Protein AF-A0A845WUM0-F1 (afdb_monomer)

Structure (mmCIF, N/CA/C/O backbone):
data_AF-A0A845WUM0-F1
#
_entry.id   AF-A0A845WUM0-F1
#
loop_
_atom_site.group_PDB
_atom_site.id
_atom_site.type_symbol
_atom_site.label_atom_id
_atom_site.label_alt_id
_atom_site.label_comp_id
_atom_site.label_asym_id
_atom_site.label_entity_id
_atom_site.label_seq_id
_atom_site.pdbx_PDB_ins_code
_atom_site.Cartn_x
_atom_site.Cartn_y
_atom_site.Cartn_z
_atom_site.occupancy
_atom_site.B_iso_or_equiv
_atom_site.auth_seq_id
_atom_site.auth_comp_id
_atom_site.auth_asym_id
_atom_site.auth_atom_id
_atom_site.pdbx_PDB_model_num
ATOM 1 N N . ALA A 1 1 ? -10.508 -16.326 -12.237 1.00 70.38 1 ALA A N 1
ATOM 2 C CA . ALA A 1 1 ? -9.132 -16.504 -12.751 1.00 70.38 1 ALA A CA 1
ATOM 3 C C . ALA A 1 1 ? -8.171 -16.439 -11.568 1.00 70.38 1 ALA A C 1
ATOM 5 O O . ALA A 1 1 ? -8.560 -15.865 -10.557 1.00 70.38 1 ALA A O 1
ATOM 6 N N . SER A 1 2 ? -6.982 -17.039 -11.666 1.00 87.81 2 SER A N 1
ATOM 7 C CA . SER A 1 2 ? -5.951 -16.944 -10.624 1.00 87.81 2 SER A CA 1
ATOM 8 C C . SER A 1 2 ? -4.712 -16.276 -11.197 1.00 87.81 2 SER A C 1
ATOM 10 O O . SER A 1 2 ? -4.271 -16.631 -12.289 1.00 87.81 2 SER A O 1
ATOM 12 N N . LEU A 1 3 ? -4.194 -15.309 -10.457 1.00 91.50 3 LEU A N 1
ATOM 13 C CA . LEU A 1 3 ? -2.930 -14.611 -10.666 1.00 91.50 3 LEU A CA 1
ATOM 14 C C . LEU A 1 3 ? -2.117 -14.641 -9.357 1.00 91.50 3 LEU A C 1
ATOM 16 O O . LEU A 1 3 ? -1.315 -13.747 -9.097 1.00 91.50 3 LEU A O 1
ATOM 20 N N . ASN A 1 4 ? -2.351 -15.655 -8.516 1.00 89.50 4 ASN A N 1
ATOM 21 C CA . ASN A 1 4 ? -1.638 -15.855 -7.262 1.00 89.50 4 ASN A CA 1
ATOM 22 C C . ASN A 1 4 ? -0.127 -15.911 -7.514 1.00 89.50 4 ASN A C 1
ATOM 24 O O . ASN A 1 4 ? 0.320 -16.557 -8.462 1.00 89.50 4 ASN A O 1
ATOM 28 N N . GLU A 1 5 ? 0.641 -15.207 -6.682 1.00 87.88 5 GLU A N 1
ATOM 29 C CA . GLU A 1 5 ? 2.108 -15.108 -6.779 1.00 87.88 5 GLU A CA 1
ATOM 30 C C . GLU A 1 5 ? 2.644 -14.583 -8.130 1.00 87.88 5 GLU A C 1
ATOM 32 O O . GLU A 1 5 ? 3.854 -14.578 -8.365 1.00 87.88 5 GLU A O 1
ATOM 37 N N . ALA A 1 6 ? 1.776 -14.099 -9.026 1.00 91.62 6 ALA A N 1
ATOM 38 C CA . ALA A 1 6 ? 2.198 -13.581 -10.319 1.00 91.62 6 ALA A CA 1
ATOM 39 C C . ALA A 1 6 ? 3.071 -12.335 -10.139 1.00 91.62 6 ALA A C 1
ATOM 41 O O . ALA A 1 6 ? 2.777 -11.462 -9.319 1.00 91.62 6 ALA A O 1
ATOM 42 N N . ASN A 1 7 ? 4.123 -12.220 -10.951 1.00 87.44 7 ASN A N 1
ATOM 43 C CA . ASN A 1 7 ? 4.908 -10.997 -11.030 1.00 87.44 7 ASN A CA 1
ATOM 44 C C . ASN A 1 7 ? 4.349 -10.084 -12.124 1.00 87.44 7 ASN A C 1
ATOM 46 O O . ASN A 1 7 ? 4.518 -10.334 -13.315 1.00 87.44 7 ASN A O 1
ATOM 50 N N . LEU A 1 8 ? 3.677 -9.027 -11.689 1.00 89.94 8 LEU A N 1
ATOM 51 C CA . LEU A 1 8 ? 3.067 -7.987 -12.510 1.00 89.94 8 LEU A CA 1
ATOM 52 C C . LEU A 1 8 ? 3.626 -6.612 -12.111 1.00 89.94 8 LEU A C 1
ATOM 54 O O . LEU A 1 8 ? 2.950 -5.590 -12.265 1.00 89.94 8 LEU A O 1
ATOM 58 N N . ALA A 1 9 ? 4.854 -6.591 -11.576 1.00 86.12 9 ALA A N 1
ATOM 59 C CA . ALA A 1 9 ? 5.506 -5.383 -11.108 1.00 86.12 9 ALA A CA 1
ATOM 60 C C . ALA A 1 9 ? 5.516 -4.323 -12.218 1.00 86.12 9 ALA A C 1
ATOM 62 O O . ALA A 1 9 ? 5.942 -4.517 -13.356 1.00 86.12 9 ALA A O 1
ATOM 63 N N . GLY A 1 10 ? 4.965 -3.179 -11.844 1.00 82.50 10 GLY A N 1
ATOM 64 C CA . GLY A 1 10 ? 4.004 -2.397 -12.600 1.00 82.50 10 GLY A CA 1
ATOM 65 C C . GLY A 1 10 ? 3.832 -2.566 -14.102 1.00 82.50 10 GLY A C 1
ATOM 66 O O . GLY A 1 10 ? 4.115 -1.685 -14.918 1.00 82.50 10 GLY A O 1
ATOM 67 N N . ALA A 1 11 ? 3.121 -3.633 -14.409 1.00 89.75 11 ALA A N 1
ATOM 68 C CA . ALA A 1 11 ? 2.184 -3.625 -15.507 1.00 89.75 11 ALA A CA 1
ATOM 69 C C . ALA A 1 11 ? 1.272 -2.374 -15.489 1.00 89.75 11 ALA A C 1
ATOM 71 O O . ALA A 1 11 ? 1.009 -1.753 -14.452 1.00 89.75 11 ALA A O 1
ATOM 72 N N . ASP A 1 12 ? 0.774 -2.027 -16.671 1.00 93.06 12 ASP A N 1
ATOM 73 C CA . ASP A 1 12 ? -0.335 -1.094 -16.826 1.00 93.06 12 ASP A CA 1
ATOM 74 C C . ASP A 1 12 ? -1.623 -1.912 -16.950 1.00 93.06 12 ASP A C 1
ATOM 76 O O . ASP A 1 12 ? -1.842 -2.599 -17.947 1.00 93.06 12 ASP A O 1
ATOM 80 N N . LEU A 1 13 ? -2.421 -1.899 -15.889 1.00 96.12 13 LEU A N 1
ATOM 81 C CA . LEU A 1 13 ? -3.692 -2.604 -15.746 1.00 96.12 13 LEU A CA 1
ATOM 82 C C . LEU A 1 13 ? -4.839 -1.596 -15.563 1.00 96.12 13 LEU A C 1
ATOM 84 O O . LEU A 1 13 ? -5.825 -1.883 -14.878 1.00 96.12 13 LEU A O 1
ATOM 88 N N . TYR A 1 14 ? -4.707 -0.407 -16.160 1.00 97.69 14 TYR A N 1
ATOM 89 C CA . TYR A 1 14 ? -5.745 0.618 -16.150 1.00 97.69 14 TYR A CA 1
ATOM 90 C C . TYR A 1 14 ? -7.100 0.041 -16.588 1.00 97.69 14 TYR A C 1
ATOM 92 O O . TYR A 1 14 ? -7.217 -0.573 -17.651 1.00 97.69 14 TYR A O 1
ATOM 100 N N . GLY A 1 15 ? -8.132 0.229 -15.764 1.00 98.06 15 GLY A N 1
ATOM 101 C CA . GLY A 1 15 ? -9.492 -0.238 -16.052 1.00 98.06 15 GLY A CA 1
ATOM 102 C C . GLY A 1 15 ? -9.666 -1.763 -16.124 1.00 98.06 15 GLY A C 1
ATOM 103 O O . GLY A 1 15 ? -10.704 -2.234 -16.602 1.00 98.06 15 GLY A O 1
ATOM 104 N N . ALA A 1 16 ? -8.677 -2.550 -15.681 1.00 98.06 16 ALA A N 1
ATOM 105 C CA . ALA A 1 16 ? -8.720 -4.007 -15.770 1.00 98.06 16 ALA A CA 1
ATOM 106 C C . ALA A 1 16 ? -9.918 -4.607 -15.013 1.00 98.06 16 ALA A C 1
ATOM 108 O O . ALA A 1 16 ? -10.325 -4.120 -13.959 1.00 98.06 16 ALA A O 1
ATOM 109 N N . GLN A 1 17 ? -10.470 -5.695 -15.553 1.00 98.25 17 GLN A N 1
ATOM 110 C CA . GLN A 1 17 ? -11.586 -6.438 -14.962 1.00 98.25 17 GLN A CA 1
ATOM 111 C C . GLN A 1 17 ? -11.036 -7.623 -14.159 1.00 98.25 17 GLN A C 1
ATOM 113 O O . GLN A 1 17 ? -10.676 -8.654 -14.727 1.00 98.25 17 GLN A O 1
ATOM 118 N N . LEU A 1 18 ? -10.928 -7.450 -12.844 1.00 97.88 18 LEU A N 1
ATOM 119 C CA . LEU A 1 18 ? -10.286 -8.369 -11.898 1.00 97.88 18 LEU A CA 1
ATOM 120 C C . LEU A 1 18 ? -11.204 -8.738 -10.714 1.00 97.88 18 LEU A C 1
ATOM 122 O O . LEU A 1 18 ? -10.731 -9.243 -9.695 1.00 97.88 18 LEU A O 1
ATOM 126 N N . SER A 1 19 ? -12.515 -8.522 -10.842 1.00 98.38 19 SER A N 1
ATOM 127 C CA . SER A 1 19 ? -13.510 -8.868 -9.823 1.00 98.38 19 SER A CA 1
ATOM 128 C C . SER A 1 19 ? -13.407 -10.344 -9.425 1.00 98.38 19 SER A C 1
ATOM 130 O O . SER A 1 19 ? -13.391 -11.238 -10.279 1.00 98.38 19 SER A O 1
ATOM 132 N N . GLY A 1 20 ? -13.305 -10.610 -8.122 1.00 98.00 20 GLY A N 1
ATOM 133 C CA . GLY A 1 20 ? -13.188 -11.959 -7.560 1.00 98.00 20 GLY A CA 1
ATOM 134 C C . GLY A 1 20 ? -11.919 -12.738 -7.936 1.00 98.00 20 GLY A C 1
ATOM 135 O O . GLY A 1 20 ? -11.848 -13.938 -7.661 1.00 98.00 20 GLY A O 1
ATOM 136 N N . VAL A 1 21 ? -10.931 -12.115 -8.591 1.00 98.12 21 VAL A N 1
ATOM 137 C CA . VAL A 1 21 ? -9.665 -12.775 -8.946 1.00 98.12 21 VAL A CA 1
ATOM 138 C C . VAL A 1 21 ? -8.836 -13.030 -7.690 1.00 98.12 21 VAL A C 1
ATOM 140 O O . VAL A 1 21 ? -8.832 -12.227 -6.757 1.00 98.12 21 VAL A O 1
ATOM 143 N N . ASP A 1 22 ? -8.124 -14.156 -7.678 1.00 98.38 22 ASP A N 1
ATOM 144 C CA . ASP A 1 22 ? -7.126 -14.440 -6.652 1.00 98.38 22 ASP A CA 1
ATOM 145 C C . ASP A 1 22 ? -5.765 -13.865 -7.061 1.00 98.38 22 ASP A C 1
ATOM 147 O O . ASP A 1 22 ? -5.154 -14.318 -8.029 1.00 98.38 22 ASP A O 1
ATOM 151 N N . LEU A 1 23 ? -5.336 -12.834 -6.341 1.00 97.69 23 LEU A N 1
ATOM 152 C CA . LEU A 1 23 ? -4.058 -12.127 -6.431 1.00 97.69 23 LEU A CA 1
ATOM 153 C C . LEU A 1 23 ? -3.232 -12.334 -5.151 1.00 97.69 23 LEU A C 1
ATOM 155 O O . LEU A 1 23 ? -2.320 -11.556 -4.873 1.00 97.69 23 LEU A O 1
ATOM 159 N N . SER A 1 24 ? -3.551 -13.348 -4.342 1.00 96.81 24 SER A N 1
ATOM 160 C CA . SER A 1 24 ? -2.848 -13.585 -3.080 1.00 96.81 24 SER A CA 1
ATOM 161 C C . SER A 1 24 ? -1.352 -13.785 -3.334 1.00 96.81 24 SER A C 1
ATOM 163 O O . SER A 1 24 ? -0.954 -14.533 -4.232 1.00 96.81 24 SER A O 1
ATOM 165 N N . GLY A 1 25 ? -0.518 -13.059 -2.586 1.00 91.62 25 GLY A N 1
ATOM 166 C CA . GLY A 1 25 ? 0.939 -13.048 -2.760 1.00 91.62 25 GLY A CA 1
ATOM 167 C C . GLY A 1 25 ? 1.447 -12.470 -4.089 1.00 91.62 25 GLY A C 1
ATOM 168 O O . GLY A 1 25 ? 2.652 -12.505 -4.339 1.00 91.62 25 GLY A O 1
ATOM 169 N N . ALA A 1 26 ? 0.576 -11.955 -4.964 1.00 94.50 26 ALA A N 1
ATOM 170 C CA . ALA A 1 26 ? 1.001 -11.383 -6.236 1.00 94.50 26 ALA A CA 1
ATOM 171 C C . ALA A 1 26 ? 1.872 -10.139 -6.019 1.00 94.50 26 ALA A C 1
ATOM 173 O O . ALA A 1 26 ? 1.694 -9.367 -5.070 1.00 94.50 26 ALA A O 1
ATOM 174 N N . ARG A 1 27 ? 2.813 -9.928 -6.937 1.00 90.25 27 ARG A N 1
ATOM 175 C CA . ARG A 1 27 ? 3.737 -8.795 -6.912 1.00 90.25 27 ARG A CA 1
ATOM 176 C C . ARG A 1 27 ? 3.266 -7.751 -7.903 1.00 90.25 27 ARG A C 1
ATOM 178 O O . ARG A 1 27 ? 3.409 -7.912 -9.110 1.00 90.25 27 ARG A O 1
ATOM 185 N N . LEU A 1 28 ? 2.706 -6.679 -7.370 1.00 92.31 28 LEU A N 1
ATOM 186 C CA . LEU A 1 28 ? 2.079 -5.574 -8.088 1.00 92.31 28 LEU A CA 1
ATOM 187 C C . LEU A 1 28 ? 2.739 -4.229 -7.722 1.00 92.31 28 LEU A C 1
ATOM 189 O O . LEU A 1 28 ? 2.121 -3.169 -7.799 1.00 92.31 28 LEU A O 1
ATOM 193 N N . ILE A 1 29 ? 4.014 -4.259 -7.328 1.00 86.50 29 ILE A N 1
ATOM 194 C CA . ILE A 1 29 ? 4.795 -3.071 -6.956 1.00 86.50 29 ILE A CA 1
ATOM 195 C C . ILE A 1 29 ? 4.755 -2.060 -8.101 1.00 86.50 29 ILE A C 1
ATOM 197 O O . ILE A 1 29 ? 5.029 -2.416 -9.248 1.00 86.50 29 ILE A O 1
ATOM 201 N N . ALA A 1 30 ? 4.423 -0.802 -7.813 1.00 86.56 30 ALA A N 1
ATOM 202 C CA . ALA A 1 30 ? 4.332 0.270 -8.806 1.00 86.56 30 ALA A CA 1
ATOM 203 C C . ALA A 1 30 ? 3.377 -0.001 -9.992 1.00 86.56 30 ALA A C 1
ATOM 205 O O . ALA A 1 30 ? 3.564 0.585 -11.067 1.00 86.56 30 ALA A O 1
ATOM 206 N N . VAL A 1 31 ? 2.396 -0.900 -9.838 1.00 92.75 31 VAL A N 1
ATOM 207 C CA . VAL A 1 31 ? 1.369 -1.177 -10.856 1.00 92.75 31 VAL A CA 1
ATOM 208 C C . VAL A 1 31 ? 0.412 -0.006 -11.023 1.00 92.75 31 VAL A C 1
ATOM 210 O O . VAL A 1 31 ? 0.139 0.735 -10.076 1.00 92.75 31 VAL A O 1
ATOM 213 N N . VAL A 1 32 ? -0.114 0.152 -12.237 1.00 95.75 32 VAL A N 1
ATOM 214 C CA . VAL A 1 32 ? -1.233 1.059 -12.508 1.00 95.75 32 VAL A CA 1
ATOM 215 C C . VAL A 1 32 ? -2.508 0.228 -12.574 1.00 95.75 32 VAL A C 1
ATOM 217 O O . VAL A 1 32 ? -2.717 -0.502 -13.530 1.00 95.75 32 VAL A O 1
ATOM 220 N N . LEU A 1 33 ? -3.348 0.337 -11.552 1.00 98.12 33 LEU A N 1
ATOM 221 C CA . LEU A 1 33 ? -4.676 -0.275 -11.415 1.00 98.12 33 LEU A CA 1
ATOM 222 C C . LEU A 1 33 ? -5.768 0.804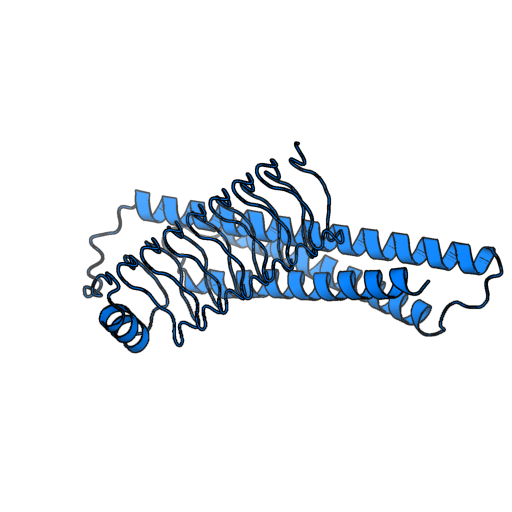 -11.308 1.00 98.12 33 LEU A C 1
ATOM 224 O O . LEU A 1 33 ? -6.858 0.562 -10.789 1.00 98.12 33 LEU A O 1
ATOM 228 N N . ASP A 1 34 ? -5.480 2.018 -11.777 1.00 98.62 34 ASP A N 1
ATOM 229 C CA . ASP A 1 34 ? -6.449 3.110 -11.778 1.00 98.62 34 ASP A CA 1
ATOM 230 C C . ASP A 1 34 ? -7.723 2.673 -12.525 1.00 98.62 34 ASP A C 1
ATOM 232 O O . ASP A 1 34 ? -7.656 2.076 -13.601 1.00 98.62 34 ASP A O 1
ATOM 236 N N . GLN A 1 35 ? -8.887 2.934 -11.926 1.00 98.62 35 GLN A N 1
ATOM 237 C CA . GLN A 1 35 ? -10.216 2.526 -12.414 1.00 98.62 35 GLN A CA 1
ATOM 238 C C . GLN A 1 35 ? -10.444 1.010 -12.594 1.00 98.62 35 GLN A C 1
ATOM 240 O O . GLN A 1 35 ? -11.465 0.603 -13.158 1.00 98.62 35 GLN A O 1
ATOM 245 N N . ALA A 1 36 ? -9.544 0.151 -12.106 1.00 98.56 36 ALA A N 1
ATOM 246 C CA . ALA A 1 36 ? -9.736 -1.296 -12.162 1.00 98.56 36 ALA A CA 1
ATOM 247 C C . ALA A 1 36 ? -10.946 -1.753 -11.322 1.00 98.56 36 ALA A C 1
ATOM 249 O O . ALA A 1 36 ? -11.280 -1.156 -10.293 1.00 98.56 36 ALA A O 1
ATOM 250 N N . GLN A 1 37 ? -11.592 -2.836 -11.757 1.00 98.75 37 GLN A N 1
ATOM 251 C CA . GLN A 1 37 ? -12.636 -3.532 -11.004 1.00 98.75 37 GLN A CA 1
ATOM 252 C C . GLN A 1 37 ? -12.001 -4.700 -10.251 1.00 98.75 37 GLN A C 1
ATOM 254 O O . GLN A 1 37 ? -11.499 -5.629 -10.869 1.00 98.75 37 GLN A O 1
ATOM 259 N N . LEU A 1 38 ? -11.986 -4.626 -8.926 1.00 98.62 38 LEU A N 1
ATOM 260 C CA . LEU A 1 38 ? -11.365 -5.563 -7.983 1.00 98.62 38 LEU A CA 1
ATOM 261 C C . LEU A 1 38 ? -12.367 -5.972 -6.885 1.00 98.62 38 LEU A C 1
ATOM 263 O O . LEU A 1 38 ? -11.969 -6.426 -5.812 1.00 98.62 38 LEU A O 1
ATOM 267 N N . ASP A 1 39 ? -13.671 -5.796 -7.114 1.00 98.69 39 ASP A N 1
ATOM 268 C CA . ASP A 1 39 ? -14.692 -6.137 -6.129 1.00 98.69 39 ASP A CA 1
ATOM 269 C C . ASP A 1 39 ? -14.627 -7.629 -5.777 1.00 98.69 39 ASP A C 1
ATOM 271 O O . ASP A 1 39 ? -14.544 -8.500 -6.647 1.00 98.69 39 ASP A O 1
ATOM 275 N N . GLY A 1 40 ? -14.582 -7.918 -4.476 1.00 98.38 40 GLY A N 1
ATOM 276 C CA . GLY A 1 40 ? -14.427 -9.272 -3.943 1.00 98.38 40 GLY A CA 1
ATOM 277 C C . GLY A 1 40 ? -13.115 -9.985 -4.300 1.00 98.38 40 GLY A C 1
ATOM 278 O O . GLY A 1 40 ? -13.037 -11.200 -4.118 1.00 98.38 40 GLY A O 1
ATOM 279 N N . ALA A 1 41 ? -12.102 -9.292 -4.835 1.00 98.50 41 ALA A N 1
ATOM 280 C CA . ALA A 1 41 ? -10.808 -9.903 -5.136 1.00 98.50 41 ALA A CA 1
ATOM 281 C C . ALA A 1 41 ? -10.118 -10.410 -3.857 1.00 98.50 41 ALA A C 1
ATOM 283 O O . ALA A 1 41 ? -10.204 -9.785 -2.797 1.00 98.50 41 ALA A O 1
ATOM 284 N N . LYS A 1 42 ? -9.401 -11.535 -3.964 1.00 98.62 42 LYS A N 1
ATOM 285 C CA . LYS A 1 42 ? -8.541 -12.035 -2.884 1.00 98.62 42 LYS A CA 1
ATOM 286 C C . LYS A 1 42 ? -7.142 -11.493 -3.089 1.00 98.62 42 LYS A C 1
ATOM 288 O O . LYS A 1 42 ? -6.511 -11.778 -4.097 1.00 98.62 42 LYS A O 1
ATOM 293 N N . MET A 1 43 ? -6.672 -10.692 -2.153 1.00 97.75 43 MET A N 1
ATOM 294 C CA . MET A 1 43 ? -5.427 -9.932 -2.235 1.00 97.75 43 MET A CA 1
ATOM 295 C C . MET A 1 43 ? -4.621 -10.083 -0.935 1.00 97.75 43 MET A C 1
ATOM 297 O O . MET A 1 43 ? -3.884 -9.185 -0.529 1.00 97.75 43 MET A O 1
ATOM 301 N N . VAL A 1 44 ? -4.754 -11.240 -0.278 1.00 95.81 44 VAL A N 1
ATOM 302 C CA . VAL A 1 44 ? -4.053 -11.562 0.968 1.00 95.81 44 VAL A CA 1
ATOM 303 C C . VAL A 1 44 ? -2.550 -11.507 0.726 1.00 95.81 44 VAL A C 1
ATOM 305 O O . VAL A 1 44 ? -2.043 -12.153 -0.197 1.00 95.81 44 VAL A O 1
ATOM 308 N N . ARG A 1 45 ? -1.830 -10.743 1.558 1.00 91.12 45 ARG A N 1
ATOM 309 C CA . ARG A 1 45 ? -0.371 -10.543 1.441 1.00 91.12 45 ARG A CA 1
ATOM 310 C C . ARG A 1 45 ? 0.094 -10.117 0.040 1.00 91.12 45 ARG A C 1
ATOM 312 O O . ARG A 1 45 ? 1.187 -10.474 -0.392 1.00 91.12 45 ARG A O 1
ATOM 319 N N . VAL A 1 46 ? -0.737 -9.388 -0.703 1.00 94.00 46 VAL A N 1
ATOM 320 C CA . VAL A 1 46 ? -0.334 -8.817 -1.994 1.00 94.00 46 VAL A CA 1
ATOM 321 C C . VAL A 1 46 ? 0.696 -7.700 -1.785 1.00 94.00 46 VAL A C 1
ATOM 323 O O . VAL A 1 46 ? 0.613 -6.951 -0.808 1.00 94.00 46 VAL A O 1
ATOM 326 N N . TYR A 1 47 ? 1.638 -7.551 -2.718 1.00 89.62 47 TYR A N 1
ATOM 327 C CA . TYR A 1 47 ? 2.630 -6.471 -2.702 1.00 89.62 47 TYR A CA 1
ATOM 328 C C . TYR A 1 47 ? 2.216 -5.365 -3.671 1.00 89.62 47 TYR A C 1
ATOM 330 O O . TYR A 1 47 ? 2.324 -5.536 -4.883 1.00 89.62 47 TYR A O 1
ATOM 338 N N . LEU A 1 48 ? 1.747 -4.234 -3.152 1.00 93.06 48 LEU A N 1
ATOM 339 C CA . LEU A 1 48 ? 1.250 -3.082 -3.917 1.00 93.06 48 LEU A CA 1
ATOM 340 C C . LEU A 1 48 ? 1.989 -1.785 -3.574 1.00 93.06 48 LEU A C 1
ATOM 342 O O . LEU A 1 48 ? 1.494 -0.704 -3.881 1.00 93.06 48 LEU A O 1
ATOM 346 N N . SER A 1 49 ? 3.171 -1.861 -2.965 1.00 86.81 49 SER A N 1
ATOM 347 C CA . SER A 1 49 ? 3.955 -0.675 -2.622 1.00 86.81 49 SER A CA 1
ATOM 348 C C . SER A 1 49 ? 4.109 0.270 -3.821 1.00 86.81 49 SER A C 1
ATOM 350 O O . SER A 1 49 ? 4.406 -0.152 -4.946 1.00 86.81 49 SER A O 1
ATOM 352 N N . ASP A 1 50 ? 3.823 1.553 -3.585 1.00 86.69 50 ASP A N 1
ATOM 353 C CA . ASP A 1 50 ? 3.787 2.633 -4.581 1.00 86.69 50 ASP A CA 1
ATOM 354 C C . ASP A 1 50 ? 2.894 2.384 -5.819 1.00 86.69 50 ASP A C 1
ATOM 356 O O . ASP A 1 50 ? 3.064 3.034 -6.866 1.00 86.69 50 ASP A O 1
ATOM 360 N N . ALA A 1 51 ? 1.937 1.460 -5.736 1.00 93.56 51 ALA A N 1
ATOM 361 C CA . ALA A 1 51 ? 0.942 1.256 -6.777 1.00 93.56 51 ALA A CA 1
ATOM 362 C C . ALA A 1 51 ? -0.036 2.436 -6.872 1.00 93.56 51 ALA A C 1
ATOM 364 O O . ALA A 1 51 ? -0.159 3.292 -5.986 1.00 93.56 51 ALA A O 1
ATOM 365 N N . SER A 1 52 ? -0.762 2.473 -7.983 1.00 97.00 52 SER A N 1
ATOM 366 C CA . SER A 1 52 ? -1.853 3.408 -8.218 1.00 97.00 52 SER A CA 1
ATOM 367 C C . SER A 1 52 ? -3.158 2.634 -8.342 1.00 97.00 52 SER A C 1
ATOM 369 O O . SER A 1 52 ? -3.286 1.811 -9.238 1.00 97.00 52 SER A O 1
ATOM 371 N N . LEU A 1 53 ? -4.101 2.884 -7.439 1.00 98.56 53 LEU A N 1
ATOM 372 C CA . LEU A 1 53 ? -5.448 2.303 -7.406 1.00 98.56 53 LEU A CA 1
ATOM 373 C C . LEU A 1 53 ? -6.511 3.410 -7.394 1.00 98.56 53 LEU A C 1
ATOM 375 O O . LEU A 1 53 ? -7.584 3.262 -6.807 1.00 98.56 53 LEU A O 1
ATOM 379 N N . GLN A 1 54 ? -6.217 4.553 -8.009 1.00 98.56 54 GLN A N 1
ATOM 380 C CA . GLN A 1 54 ? -7.103 5.711 -7.981 1.00 98.56 54 GLN A CA 1
ATOM 381 C C . GLN A 1 54 ? -8.432 5.364 -8.647 1.00 98.56 54 GLN A C 1
ATOM 383 O O . GLN A 1 54 ? -8.452 4.776 -9.730 1.00 98.56 54 GLN A O 1
ATOM 388 N N . GLN A 1 55 ? -9.541 5.737 -8.006 1.00 98.50 55 GLN A N 1
ATOM 389 C CA . GLN A 1 55 ? -10.898 5.488 -8.512 1.00 98.50 55 GLN A CA 1
ATOM 390 C C . GLN A 1 55 ? -11.202 4.009 -8.831 1.00 98.50 55 GLN A C 1
ATOM 392 O O . GLN A 1 55 ? -12.131 3.716 -9.582 1.00 98.50 55 GLN A O 1
ATOM 397 N N . SER A 1 56 ? -10.414 3.071 -8.302 1.00 98.75 56 SER A N 1
ATOM 398 C CA . SER A 1 56 ? -10.666 1.639 -8.465 1.00 98.75 56 SER A CA 1
ATOM 399 C C . SER A 1 56 ? -11.768 1.166 -7.515 1.00 98.75 56 SER A C 1
ATOM 401 O O . SER A 1 56 ? -12.071 1.804 -6.501 1.00 98.75 56 SER A O 1
ATOM 403 N N . ASN A 1 57 ? -12.388 0.041 -7.851 1.00 98.88 57 ASN A N 1
ATOM 404 C CA . ASN A 1 57 ? -13.430 -0.574 -7.041 1.00 98.88 57 ASN A CA 1
ATOM 405 C C . ASN A 1 57 ? -12.884 -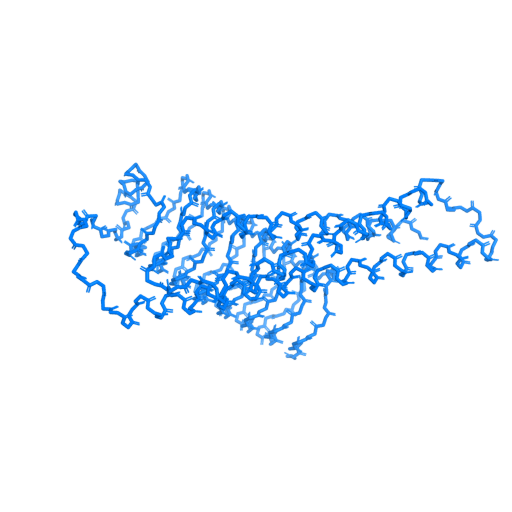1.830 -6.356 1.00 98.88 57 ASN A C 1
ATOM 407 O O . ASN A 1 57 ? -12.794 -2.865 -6.998 1.00 98.88 57 ASN A O 1
ATOM 411 N N . LEU A 1 58 ? -12.550 -1.751 -5.069 1.00 98.81 58 LEU A N 1
ATOM 412 C CA . LEU A 1 58 ? -12.120 -2.869 -4.216 1.00 98.81 58 LEU A CA 1
ATOM 413 C C . LEU A 1 58 ? -13.192 -3.245 -3.179 1.00 98.81 58 LEU A C 1
ATOM 415 O O . LEU A 1 58 ? -12.876 -3.731 -2.089 1.00 98.81 58 LEU A O 1
ATOM 419 N N . ARG A 1 59 ? -14.473 -2.993 -3.472 1.00 98.88 59 ARG A N 1
ATOM 420 C CA . ARG A 1 59 ? -15.562 -3.290 -2.536 1.00 98.88 59 ARG A CA 1
ATOM 421 C C . ARG A 1 59 ? -15.521 -4.762 -2.113 1.00 98.88 59 ARG A C 1
ATOM 423 O O . ARG A 1 59 ? -15.609 -5.655 -2.954 1.00 98.88 59 ARG A O 1
ATOM 430 N N . GLY A 1 60 ? -15.437 -5.013 -0.809 1.00 98.75 60 GLY A N 1
ATOM 431 C CA . GLY A 1 60 ? -15.395 -6.359 -0.237 1.00 98.75 60 GLY A CA 1
ATOM 432 C C . GLY A 1 60 ? -14.144 -7.173 -0.584 1.00 98.75 60 GLY A C 1
ATOM 433 O O . GLY A 1 60 ? -14.187 -8.393 -0.451 1.00 98.75 60 GLY A O 1
ATOM 434 N N . ALA A 1 61 ? -13.068 -6.542 -1.067 1.00 98.69 61 ALA A N 1
ATOM 435 C CA . ALA A 1 61 ? -11.803 -7.229 -1.305 1.00 98.69 61 ALA A CA 1
ATOM 436 C C . ALA A 1 61 ? -11.158 -7.687 0.015 1.00 98.69 61 ALA A C 1
ATOM 438 O O . ALA A 1 61 ? -11.280 -7.021 1.047 1.00 98.69 61 ALA A O 1
ATOM 439 N N . ASP A 1 62 ? -10.449 -8.811 -0.036 1.00 98.69 62 ASP A N 1
ATOM 440 C CA . ASP A 1 62 ? -9.665 -9.337 1.082 1.00 98.69 62 ASP A CA 1
ATOM 441 C C . ASP A 1 62 ? -8.204 -8.900 0.927 1.00 98.69 62 ASP A C 1
ATOM 443 O O . ASP A 1 62 ? -7.462 -9.465 0.130 1.00 98.69 62 ASP A O 1
ATOM 447 N N . LEU A 1 63 ? -7.806 -7.866 1.662 1.00 98.25 63 LEU A N 1
ATOM 448 C CA . LEU A 1 63 ? -6.464 -7.278 1.697 1.00 98.25 63 LEU A CA 1
ATOM 449 C C . LEU A 1 63 ? -5.756 -7.601 3.022 1.00 98.25 63 LEU A C 1
ATOM 451 O O . LEU A 1 63 ? -4.885 -6.844 3.467 1.00 98.25 63 LEU A O 1
ATOM 455 N N . ASN A 1 64 ? -6.122 -8.713 3.670 1.00 93.50 64 ASN A N 1
ATOM 456 C CA . ASN A 1 64 ? -5.523 -9.129 4.930 1.00 93.50 64 ASN A CA 1
ATOM 457 C C . ASN A 1 64 ? -3.991 -9.163 4.812 1.00 93.50 64 ASN A C 1
ATOM 459 O O . ASN A 1 64 ? -3.428 -9.849 3.949 1.00 93.50 64 ASN A O 1
ATOM 463 N N . ARG A 1 65 ? -3.322 -8.390 5.678 1.00 88.06 65 ARG A N 1
ATOM 464 C CA . ARG A 1 65 ? -1.857 -8.248 5.712 1.00 88.06 65 ARG A CA 1
ATOM 465 C C . ARG A 1 65 ? -1.226 -7.879 4.360 1.00 88.06 65 ARG A C 1
ATOM 467 O O . ARG A 1 65 ? -0.109 -8.293 4.069 1.00 88.06 65 ARG A O 1
ATOM 474 N N . ALA A 1 66 ? -1.937 -7.141 3.508 1.00 93.12 66 ALA A N 1
ATOM 475 C CA . ALA A 1 66 ? -1.374 -6.612 2.269 1.00 93.12 66 ALA A CA 1
ATOM 476 C C . ALA A 1 66 ? -0.334 -5.507 2.538 1.00 93.12 66 ALA A C 1
ATOM 478 O O . ALA A 1 66 ? -0.436 -4.749 3.509 1.00 93.12 66 ALA A O 1
ATOM 479 N N . TYR A 1 67 ? 0.635 -5.374 1.631 1.00 88.12 67 TYR A N 1
ATOM 480 C CA . TYR A 1 67 ? 1.675 -4.345 1.684 1.00 88.12 67 TYR A CA 1
ATOM 481 C C . TYR A 1 67 ? 1.321 -3.216 0.720 1.00 88.12 67 TYR A C 1
ATOM 483 O O . TYR A 1 67 ? 1.485 -3.337 -0.492 1.00 88.12 67 TYR A O 1
ATOM 491 N N . LEU A 1 68 ? 0.792 -2.121 1.266 1.00 92.19 68 LEU A N 1
ATOM 492 C CA . LEU A 1 68 ? 0.231 -0.984 0.533 1.00 92.19 68 LEU A CA 1
ATOM 493 C C . LEU A 1 68 ? 0.996 0.325 0.820 1.00 92.19 68 LEU A C 1
ATOM 495 O O . LEU A 1 68 ? 0.443 1.415 0.646 1.00 92.19 68 LEU A O 1
ATOM 499 N N . SER A 1 69 ? 2.257 0.258 1.255 1.00 86.06 69 SER A N 1
ATOM 500 C CA . SER A 1 69 ? 3.049 1.455 1.584 1.00 86.06 69 SER A CA 1
ATOM 501 C C . SER A 1 69 ? 3.140 2.415 0.389 1.00 86.06 69 SER A C 1
ATOM 503 O O . SER A 1 69 ? 3.408 1.995 -0.734 1.00 86.06 69 SER A O 1
ATOM 505 N N . GLY A 1 70 ? 2.879 3.708 0.607 1.00 88.19 70 GLY A N 1
ATOM 506 C CA . GLY A 1 70 ? 2.925 4.737 -0.447 1.00 88.19 70 GLY A CA 1
ATOM 507 C C . GLY A 1 70 ? 1.871 4.603 -1.560 1.00 88.19 70 GLY A C 1
ATOM 508 O O . GLY A 1 70 ? 1.893 5.362 -2.531 1.00 88.19 70 GLY A O 1
ATOM 509 N N . THR A 1 71 ? 0.937 3.657 -1.447 1.00 95.19 71 THR A N 1
ATOM 510 C CA . THR A 1 71 ? -0.081 3.410 -2.477 1.00 95.19 71 THR A CA 1
ATOM 511 C C . THR A 1 71 ? -1.053 4.581 -2.587 1.00 95.19 71 THR A C 1
ATOM 513 O O . THR A 1 71 ? -1.450 5.175 -1.582 1.00 95.19 71 THR A O 1
ATOM 516 N N . ARG A 1 72 ? -1.479 4.902 -3.814 1.00 97.88 72 ARG A N 1
ATOM 517 C CA . ARG A 1 72 ? -2.463 5.963 -4.075 1.00 97.88 72 ARG A CA 1
ATOM 518 C C . ARG A 1 72 ? -3.850 5.376 -4.309 1.00 97.88 72 ARG A C 1
ATOM 520 O O . ARG A 1 72 ? -4.093 4.774 -5.350 1.00 97.88 72 ARG A O 1
ATOM 527 N N . PHE A 1 73 ? -4.765 5.635 -3.382 1.00 98.50 73 PHE A N 1
ATOM 528 C CA . PHE A 1 73 ? -6.164 5.196 -3.395 1.00 98.50 73 PHE A CA 1
ATOM 529 C C . PHE A 1 73 ? -7.155 6.345 -3.612 1.00 98.50 73 PHE A C 1
ATOM 531 O O . PHE A 1 73 ? -8.339 6.175 -3.337 1.00 98.50 73 PHE A O 1
ATOM 538 N N . ASN A 1 74 ? -6.703 7.515 -4.077 1.00 97.88 74 ASN A N 1
ATOM 539 C CA . ASN A 1 74 ? -7.557 8.693 -4.260 1.00 97.88 74 ASN A CA 1
ATOM 540 C C . ASN A 1 74 ? -8.903 8.342 -4.923 1.00 97.88 74 ASN A C 1
ATOM 542 O O . ASN A 1 74 ? -8.936 7.891 -6.073 1.00 97.88 74 ASN A O 1
ATOM 546 N N . GLY A 1 75 ? -10.003 8.526 -4.186 1.00 97.50 75 GLY A N 1
ATOM 547 C CA . GLY A 1 75 ? -11.366 8.246 -4.654 1.00 97.50 75 GLY A CA 1
ATOM 548 C C . GLY A 1 75 ? -11.719 6.769 -4.892 1.00 97.50 75 GLY A C 1
ATOM 549 O O . GLY A 1 75 ? -12.711 6.497 -5.564 1.00 97.50 75 GLY A O 1
ATOM 550 N N . ALA A 1 76 ? -10.919 5.812 -4.416 1.00 98.75 76 ALA A N 1
ATOM 551 C CA . ALA A 1 76 ? -11.218 4.386 -4.538 1.00 98.75 76 ALA A CA 1
ATOM 552 C C . ALA A 1 76 ? -12.373 3.958 -3.613 1.00 98.75 76 ALA A C 1
ATOM 554 O O . ALA A 1 76 ? -12.633 4.574 -2.576 1.00 98.75 76 ALA A O 1
ATOM 555 N N . ASN A 1 77 ? -13.046 2.866 -3.975 1.00 98.88 77 ASN A N 1
ATOM 556 C CA . ASN A 1 77 ? -14.076 2.240 -3.151 1.00 98.88 77 ASN A CA 1
ATOM 557 C C . ASN A 1 77 ? -13.503 1.005 -2.438 1.00 98.88 77 ASN A C 1
ATOM 559 O O . ASN A 1 77 ? -13.257 -0.006 -3.084 1.00 98.88 77 ASN A O 1
ATOM 563 N N . LEU A 1 78 ? -13.327 1.075 -1.120 1.00 98.81 78 LEU A N 1
ATOM 564 C CA . LEU A 1 78 ? -12.928 -0.026 -0.232 1.00 98.81 78 LEU A CA 1
ATOM 565 C C . LEU A 1 78 ? -14.040 -0.385 0.770 1.00 98.81 78 LEU A C 1
ATOM 567 O O . LEU A 1 78 ? -13.772 -0.931 1.843 1.00 98.81 78 LEU A O 1
ATOM 571 N N . GLN A 1 79 ? -15.302 -0.099 0.439 1.00 98.88 79 GLN A N 1
ATOM 572 C CA . GLN A 1 79 ? -16.433 -0.461 1.288 1.00 98.88 79 GLN A CA 1
ATOM 573 C C . GLN A 1 79 ? -16.410 -1.958 1.611 1.00 98.88 79 GLN A C 1
ATOM 575 O O . GLN A 1 79 ? -16.278 -2.786 0.707 1.00 98.88 79 GLN A O 1
ATOM 580 N N . HIS A 1 80 ? -16.591 -2.316 2.882 1.00 98.75 80 HIS A N 1
ATOM 581 C CA . HIS A 1 80 ? -16.557 -3.704 3.374 1.00 98.75 80 HIS A CA 1
ATOM 582 C C . HIS A 1 80 ? -15.247 -4.480 3.132 1.00 98.75 80 HIS A C 1
ATOM 584 O O . HIS A 1 80 ? -15.250 -5.701 3.286 1.00 98.75 80 HIS A O 1
ATOM 590 N N . ALA A 1 81 ? -14.150 -3.832 2.733 1.00 98.75 81 ALA A N 1
ATOM 591 C CA . ALA A 1 81 ? -12.879 -4.528 2.545 1.00 98.75 81 ALA A CA 1
ATOM 592 C C . ALA A 1 81 ? -12.307 -5.028 3.885 1.00 98.75 81 ALA A C 1
ATOM 594 O O . ALA A 1 81 ? -12.431 -4.355 4.917 1.00 98.75 81 ALA A O 1
ATOM 595 N N . ASP A 1 82 ? -11.652 -6.191 3.864 1.00 98.62 82 ASP A N 1
ATOM 596 C CA . ASP A 1 82 ? -10.845 -6.664 4.990 1.00 98.62 82 ASP A CA 1
ATOM 597 C C . ASP A 1 82 ? -9.412 -6.156 4.830 1.00 98.62 82 ASP A C 1
ATOM 599 O O . ASP A 1 82 ? -8.692 -6.558 3.925 1.00 98.62 82 ASP A O 1
ATOM 603 N N . LEU A 1 83 ? -9.010 -5.241 5.701 1.00 98.19 83 LEU A N 1
ATOM 604 C CA . LEU A 1 83 ? -7.697 -4.603 5.760 1.00 98.19 83 LEU A CA 1
ATOM 605 C C . LEU A 1 83 ? -7.011 -4.929 7.103 1.00 98.19 83 LEU A C 1
ATOM 607 O O . LEU A 1 83 ? -6.194 -4.152 7.601 1.00 98.19 83 LEU A O 1
ATOM 611 N N . HIS A 1 84 ? -7.354 -6.055 7.737 1.00 90.75 84 HIS A N 1
ATOM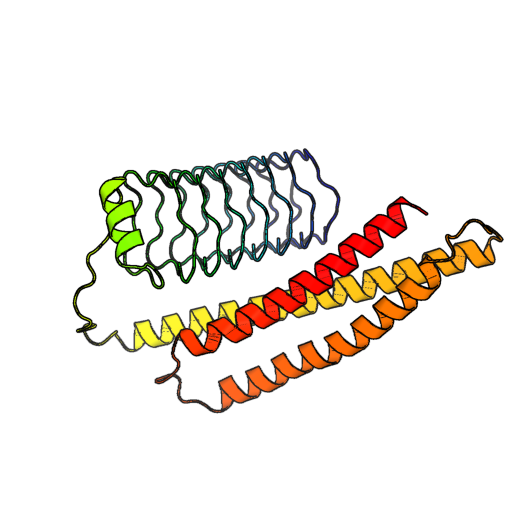 612 C CA . HIS A 1 84 ? -6.757 -6.432 9.013 1.00 90.75 84 HIS A CA 1
ATOM 613 C C . HIS A 1 84 ? -5.236 -6.603 8.894 1.00 90.75 84 HIS A C 1
ATOM 615 O O . HIS A 1 84 ? -4.737 -7.331 8.029 1.00 90.75 84 HIS A O 1
ATOM 621 N N . GLY A 1 85 ? -4.497 -5.927 9.778 1.00 82.81 85 GLY A N 1
ATOM 622 C CA . GLY A 1 85 ? -3.033 -5.945 9.788 1.00 82.81 85 GLY A CA 1
ATOM 623 C C . GLY A 1 85 ? -2.391 -5.383 8.517 1.00 82.81 85 GLY A C 1
ATOM 624 O O . GLY A 1 85 ? -1.239 -5.696 8.235 1.00 82.81 85 GLY A O 1
ATOM 625 N N . VAL A 1 86 ? -3.131 -4.618 7.707 1.00 90.94 86 VAL A N 1
ATOM 626 C CA . VAL A 1 86 ? -2.603 -4.057 6.462 1.00 90.94 86 VAL A CA 1
ATOM 627 C C . VAL A 1 86 ? -1.517 -3.025 6.748 1.00 90.94 86 VAL A C 1
ATOM 629 O O . VAL A 1 86 ? -1.592 -2.267 7.720 1.00 90.94 86 VAL A O 1
ATOM 632 N N . ASN A 1 87 ? -0.537 -2.933 5.857 1.00 86.12 87 ASN A N 1
ATOM 633 C CA . ASN A 1 87 ? 0.477 -1.896 5.919 1.00 86.12 87 ASN A CA 1
ATOM 634 C C . ASN A 1 87 ? 0.159 -0.769 4.934 1.00 86.12 87 ASN A C 1
ATOM 636 O O . ASN A 1 87 ? 0.363 -0.909 3.733 1.00 86.12 87 ASN A O 1
ATOM 640 N N . LEU A 1 88 ? -0.297 0.366 5.456 1.00 92.12 88 LEU A N 1
ATOM 641 C CA . LEU A 1 88 ? -0.671 1.565 4.710 1.00 92.12 88 LEU A CA 1
ATOM 642 C C . LEU A 1 88 ? 0.304 2.727 4.950 1.00 92.12 88 LEU A C 1
ATOM 644 O O . LEU A 1 88 ? -0.066 3.867 4.703 1.00 92.12 88 LEU A O 1
ATOM 648 N N . LEU A 1 89 ? 1.533 2.494 5.426 1.00 85.06 89 LEU A N 1
ATOM 649 C CA . LEU A 1 89 ? 2.484 3.572 5.740 1.00 85.06 89 LEU A CA 1
ATOM 650 C C . LEU A 1 89 ? 2.576 4.602 4.593 1.00 85.06 89 LEU A C 1
ATOM 652 O O . LEU A 1 89 ? 2.934 4.264 3.463 1.00 85.06 89 LEU A O 1
ATOM 656 N N . SER A 1 90 ? 2.255 5.864 4.889 1.00 88.56 90 SER A N 1
ATOM 657 C CA . SER A 1 90 ? 2.216 6.975 3.917 1.00 88.56 90 SER A CA 1
ATOM 658 C C . SER A 1 90 ? 1.333 6.779 2.685 1.00 88.56 90 SER A C 1
ATOM 660 O O . SER A 1 90 ? 1.510 7.480 1.689 1.00 88.56 90 SER A O 1
ATOM 662 N N . ALA A 1 91 ? 0.379 5.853 2.728 1.00 94.75 91 ALA A N 1
ATOM 663 C CA . ALA A 1 91 ? -0.611 5.719 1.675 1.00 94.75 91 ALA A CA 1
ATOM 664 C C . ALA A 1 91 ? -1.495 6.973 1.599 1.00 94.75 91 ALA A C 1
ATOM 666 O O . ALA A 1 91 ? -1.812 7.620 2.609 1.00 94.75 91 ALA A O 1
ATOM 667 N N . ASP A 1 92 ? -1.912 7.294 0.380 1.00 98.06 92 ASP A N 1
ATOM 668 C CA . ASP A 1 92 ? -2.857 8.367 0.112 1.00 98.06 92 ASP A CA 1
ATOM 669 C C . ASP A 1 92 ? -4.259 7.785 -0.064 1.00 98.06 92 ASP A C 1
ATOM 671 O O . ASP A 1 92 ? -4.610 7.258 -1.120 1.00 98.06 92 ASP A O 1
ATOM 675 N N . LEU A 1 93 ? -5.040 7.872 1.005 1.00 98.44 93 LEU A N 1
ATOM 676 C CA . LEU A 1 93 ? -6.431 7.448 1.120 1.00 98.44 93 LEU A CA 1
ATOM 677 C C . LEU A 1 93 ? -7.375 8.664 1.045 1.00 98.44 93 LEU A C 1
ATOM 679 O O . LEU A 1 93 ? -8.476 8.636 1.594 1.00 98.44 93 LEU A O 1
ATOM 683 N N . SER A 1 94 ? -6.964 9.762 0.404 1.00 98.44 94 SER A N 1
ATOM 684 C CA . SER A 1 94 ? -7.828 10.937 0.279 1.00 98.44 94 SER A CA 1
ATOM 685 C C . SER A 1 94 ? -9.101 10.603 -0.506 1.00 98.44 94 SER A C 1
ATOM 687 O O . SER A 1 94 ? -9.056 9.948 -1.548 1.00 98.44 94 SER A O 1
ATOM 689 N N . GLN A 1 95 ? -10.254 11.064 -0.015 1.00 98.50 95 GLN A N 1
ATOM 690 C CA . 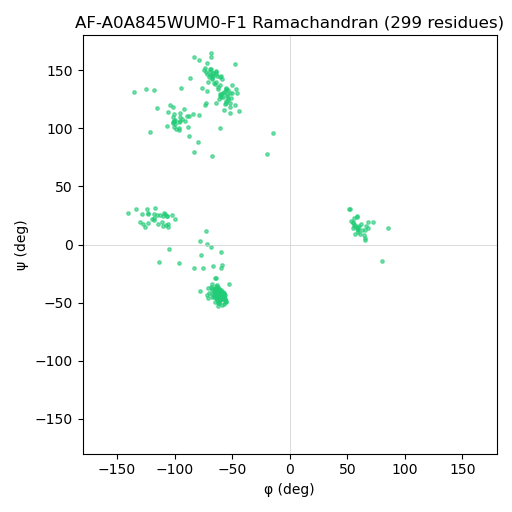GLN A 1 95 ? -11.576 10.838 -0.625 1.00 98.50 95 GLN A CA 1
ATOM 691 C C . GLN A 1 95 ? -11.954 9.356 -0.821 1.00 98.50 95 GLN A C 1
ATOM 693 O O . GLN A 1 95 ? -12.860 9.051 -1.594 1.00 98.50 95 GLN A O 1
ATOM 698 N N . VAL A 1 96 ? -11.265 8.428 -0.155 1.00 98.69 96 VAL A N 1
ATOM 699 C CA . VAL A 1 96 ? -11.572 6.999 -0.247 1.00 98.69 96 VAL A CA 1
ATOM 700 C C . VAL A 1 96 ? -12.873 6.681 0.493 1.00 98.69 96 VAL A C 1
ATOM 702 O O . VAL A 1 96 ? -13.157 7.279 1.536 1.00 98.69 96 VAL A O 1
ATOM 705 N N . ASP A 1 97 ? -13.640 5.706 0.007 1.00 98.88 97 ASP A N 1
ATOM 706 C CA . ASP A 1 97 ? -14.739 5.129 0.784 1.00 98.88 97 ASP A CA 1
ATOM 707 C C . ASP A 1 97 ? -14.282 3.853 1.494 1.00 98.88 97 ASP A C 1
ATOM 709 O O . ASP A 1 97 ? -14.115 2.813 0.868 1.00 98.88 97 ASP A O 1
ATOM 713 N N . LEU A 1 98 ? -14.075 3.943 2.805 1.00 98.81 98 LEU A N 1
ATOM 714 C CA . LEU A 1 98 ? -13.713 2.846 3.707 1.00 98.81 98 LEU A CA 1
ATOM 715 C C . LEU A 1 98 ? -14.889 2.452 4.611 1.00 98.81 98 LEU A C 1
ATOM 717 O O . LEU A 1 98 ? -14.684 1.817 5.649 1.00 98.81 98 LEU A O 1
ATOM 721 N N . SER A 1 99 ? -16.123 2.843 4.278 1.00 98.88 99 SER A N 1
ATOM 722 C CA . SER A 1 99 ? -17.248 2.526 5.151 1.00 98.88 99 SER A CA 1
ATOM 723 C C . SER A 1 99 ? -17.415 1.014 5.321 1.00 98.88 99 SER A C 1
ATOM 725 O O . SER A 1 99 ? -17.272 0.231 4.379 1.00 98.88 99 SER A O 1
ATOM 727 N N . PHE A 1 100 ? -17.675 0.593 6.560 1.00 98.81 100 PHE A N 1
ATOM 728 C CA . PHE A 1 100 ? -17.737 -0.814 6.977 1.00 98.81 100 PHE A CA 1
ATOM 729 C C . PHE A 1 100 ? -16.446 -1.635 6.793 1.00 98.81 100 PHE A C 1
ATOM 731 O O . PHE A 1 100 ? -16.493 -2.855 6.950 1.00 98.81 100 PHE A O 1
ATOM 738 N N . ALA A 1 101 ? -15.310 -1.022 6.449 1.00 98.75 101 ALA A N 1
ATOM 739 C CA . ALA A 1 101 ? -14.051 -1.747 6.294 1.00 98.75 101 ALA A CA 1
ATOM 740 C C . ALA A 1 101 ? -13.448 -2.157 7.650 1.00 98.75 101 ALA A C 1
ATOM 742 O O . ALA A 1 101 ? -13.630 -1.479 8.668 1.00 98.75 101 ALA A O 1
ATOM 743 N N . SER A 1 102 ? -12.685 -3.252 7.656 1.00 98.44 102 SER A N 1
ATOM 744 C CA . SER A 1 102 ? -11.942 -3.722 8.833 1.00 98.44 102 SER A CA 1
ATOM 745 C C . SER A 1 102 ? -10.478 -3.310 8.737 1.00 98.44 102 SER A C 1
ATOM 747 O O . SER A 1 102 ? -9.716 -3.930 8.018 1.00 98.44 102 SER A O 1
ATOM 749 N N . LEU A 1 103 ? -10.065 -2.287 9.477 1.00 97.69 103 LEU A N 1
ATOM 750 C CA . LEU A 1 103 ? -8.685 -1.782 9.577 1.00 97.69 103 LEU A CA 1
ATOM 751 C C . LEU A 1 103 ? -8.045 -2.157 10.925 1.00 97.69 103 LEU A C 1
ATOM 753 O O . LEU A 1 103 ? -7.150 -1.473 11.427 1.00 97.69 103 LEU A O 1
ATOM 757 N N . ASN A 1 104 ? -8.531 -3.222 11.564 1.00 87.56 104 ASN A N 1
ATOM 758 C CA . ASN A 1 104 ? -8.029 -3.651 12.861 1.00 87.56 104 ASN A CA 1
ATOM 759 C C . ASN A 1 104 ? -6.520 -3.945 12.771 1.00 87.56 104 ASN A C 1
ATOM 761 O O . ASN A 1 104 ? -6.103 -4.719 11.908 1.00 87.56 104 ASN A O 1
ATOM 765 N N . ARG A 1 105 ? -5.721 -3.334 13.655 1.00 83.75 105 ARG A N 1
ATOM 766 C CA . ARG A 1 105 ? -4.247 -3.418 13.671 1.00 83.75 105 ARG A CA 1
ATOM 767 C C . ARG A 1 105 ? -3.564 -2.948 12.379 1.00 83.75 105 ARG A C 1
ATOM 769 O O . ARG A 1 105 ? -2.446 -3.359 12.096 1.00 83.75 105 ARG A O 1
ATOM 776 N N . ALA A 1 106 ? -4.212 -2.097 11.585 1.00 88.81 106 ALA A N 1
ATOM 777 C CA . ALA A 1 106 ? -3.578 -1.512 10.409 1.00 88.81 106 ALA A CA 1
ATOM 778 C C . ALA A 1 106 ? -2.421 -0.574 10.800 1.00 88.81 106 ALA A C 1
ATOM 780 O O . ALA A 1 106 ? -2.543 0.243 11.719 1.00 88.81 106 ALA A O 1
ATOM 781 N N . TYR A 1 107 ? -1.321 -0.637 10.053 1.00 84.25 107 TYR A N 1
ATOM 782 C CA . TYR A 1 107 ? -0.200 0.293 10.175 1.00 84.25 107 TYR A CA 1
ATOM 783 C C . TYR A 1 107 ? -0.457 1.502 9.277 1.00 84.25 107 TYR A C 1
ATOM 785 O O . TYR A 1 107 ? -0.274 1.431 8.062 1.00 84.25 107 TYR A O 1
ATOM 793 N N . MET A 1 108 ? -0.909 2.612 9.860 1.00 91.06 108 MET A N 1
ATOM 794 C CA . MET A 1 108 ? -1.375 3.797 9.129 1.00 91.06 108 MET A CA 1
ATOM 795 C C . MET A 1 108 ? -0.563 5.057 9.460 1.00 91.06 108 MET A C 1
ATOM 797 O O . MET A 1 108 ? -1.032 6.180 9.243 1.00 91.06 108 MET A O 1
ATOM 801 N N . SER A 1 109 ? 0.664 4.886 9.955 1.00 83.50 109 SER A N 1
ATOM 802 C CA . SER A 1 109 ? 1.612 5.982 10.153 1.00 83.50 109 SER A CA 1
ATOM 803 C C . SER A 1 109 ? 1.745 6.844 8.886 1.00 83.50 109 SER A C 1
ATOM 805 O O . SER A 1 109 ? 1.789 6.330 7.766 1.00 83.50 109 SER A O 1
ATOM 807 N N . ASP A 1 110 ? 1.774 8.168 9.046 1.00 89.31 110 ASP A N 1
ATOM 808 C CA . ASP A 1 110 ? 1.889 9.157 7.959 1.00 89.31 110 ASP A CA 1
ATOM 809 C C . ASP A 1 110 ? 0.825 9.050 6.841 1.00 89.31 110 ASP A C 1
ATOM 811 O O . ASP A 1 110 ? 0.993 9.637 5.769 1.00 89.31 110 ASP A O 1
ATOM 815 N N . THR A 1 111 ? -0.268 8.307 7.042 1.00 94.62 111 THR A N 1
ATOM 816 C CA . THR A 1 111 ? -1.335 8.190 6.035 1.00 94.62 111 THR A CA 1
ATOM 817 C C . THR A 1 111 ? -2.092 9.494 5.841 1.00 94.62 111 THR A C 1
ATOM 819 O O . THR A 1 111 ? -2.263 10.306 6.757 1.00 94.62 111 THR A O 1
ATOM 822 N N . THR A 1 112 ? -2.613 9.679 4.631 1.00 98.12 112 THR A N 1
ATOM 823 C CA . THR A 1 112 ? -3.534 10.776 4.331 1.00 98.12 112 THR A CA 1
ATOM 824 C C . THR A 1 112 ? -4.943 10.233 4.192 1.00 98.12 112 THR A C 1
ATOM 826 O O . THR A 1 112 ? -5.214 9.498 3.260 1.00 98.12 112 THR A O 1
ATOM 829 N N . LEU A 1 113 ? -5.840 10.613 5.098 1.00 98.19 113 LEU A N 1
ATOM 830 C CA . LEU A 1 113 ? -7.259 10.241 5.099 1.00 98.19 113 LEU A CA 1
ATOM 831 C C . LEU A 1 113 ? -8.147 11.465 4.825 1.00 98.19 113 LEU A C 1
ATOM 833 O O . LEU A 1 113 ? -9.288 11.529 5.268 1.00 98.19 113 LEU A O 1
ATOM 837 N N . GLU A 1 114 ? -7.636 12.494 4.151 1.00 97.50 114 GLU A N 1
ATOM 838 C CA . GLU A 1 114 ? -8.390 13.734 3.963 1.00 97.50 114 GLU A CA 1
ATOM 839 C C . GLU A 1 114 ? -9.682 13.478 3.182 1.00 97.50 114 GLU A C 1
ATOM 841 O O . GLU A 1 114 ? -9.662 12.922 2.088 1.00 97.50 114 GLU A O 1
ATOM 846 N N . GLN A 1 115 ? -10.820 13.889 3.747 1.00 98.19 115 GLN A N 1
ATOM 847 C CA . GLN A 1 115 ? -12.152 13.651 3.172 1.00 98.19 115 GLN A CA 1
ATOM 848 C C . GLN A 1 115 ? -12.521 12.165 2.988 1.00 98.19 115 GLN A C 1
ATOM 850 O O . GLN A 1 115 ? -13.466 11.864 2.263 1.00 98.19 115 GLN A O 1
ATOM 855 N N . ALA A 1 116 ? -11.808 11.234 3.629 1.00 98.56 116 ALA A N 1
ATOM 856 C CA . ALA A 1 116 ? -12.157 9.817 3.592 1.00 98.56 116 ALA A CA 1
ATOM 857 C C . ALA A 1 116 ? -13.467 9.536 4.346 1.00 98.56 116 ALA A C 1
ATOM 859 O O . ALA A 1 116 ? -13.748 10.147 5.387 1.00 98.56 116 ALA A O 1
ATOM 860 N N . ASN A 1 117 ? -14.234 8.564 3.852 1.00 98.81 117 ASN A N 1
ATOM 861 C CA . ASN A 1 117 ? -15.403 8.039 4.544 1.00 98.81 117 ASN A CA 1
ATOM 862 C C . ASN A 1 117 ? -15.038 6.810 5.379 1.00 98.81 117 ASN A C 1
ATOM 864 O O . ASN A 1 117 ? -14.812 5.738 4.836 1.00 98.81 117 ASN A O 1
ATOM 868 N N . LEU A 1 118 ? -15.021 6.956 6.702 1.00 98.75 118 LEU A N 1
ATOM 869 C CA . LEU A 1 118 ? -14.738 5.893 7.672 1.00 98.75 118 LEU A CA 1
ATOM 870 C C . LEU A 1 118 ? -16.005 5.418 8.400 1.00 98.75 118 LEU A C 1
ATOM 872 O O . LEU A 1 118 ? -15.899 4.784 9.447 1.00 98.75 118 LEU A O 1
ATOM 876 N N . ALA A 1 119 ? -17.208 5.748 7.917 1.00 98.75 119 ALA A N 1
ATOM 877 C CA . ALA A 1 119 ? -18.444 5.390 8.613 1.00 98.75 119 ALA A CA 1
ATOM 878 C C . ALA A 1 119 ? -18.507 3.880 8.903 1.00 98.75 119 ALA A C 1
ATOM 880 O O . ALA A 1 119 ? -18.349 3.057 8.006 1.00 98.75 119 ALA A O 1
ATOM 881 N N . GLN A 1 120 ? -18.727 3.517 10.167 1.00 98.75 120 GLN A N 1
ATOM 882 C CA . GLN A 1 120 ? -18.793 2.128 10.641 1.00 98.75 120 GLN A CA 1
ATOM 883 C C . GLN A 1 120 ? -17.523 1.289 10.395 1.00 98.75 120 GLN A C 1
ATOM 885 O O . GLN A 1 120 ? -17.570 0.068 10.531 1.00 98.75 120 GLN A O 1
ATOM 890 N N . ALA A 1 121 ? -16.390 1.911 10.056 1.00 98.69 121 ALA A N 1
ATOM 891 C CA . ALA A 1 121 ? -15.116 1.214 9.928 1.00 98.69 121 ALA A CA 1
ATOM 892 C C . ALA A 1 121 ? -14.558 0.812 11.304 1.00 98.69 121 ALA A C 1
ATOM 894 O O . ALA A 1 121 ? -14.735 1.520 12.302 1.00 98.69 121 ALA A O 1
ATOM 895 N N . ASP A 1 122 ? -13.842 -0.306 11.357 1.00 98.12 122 ASP A N 1
ATOM 896 C CA . ASP A 1 122 ? -13.170 -0.784 12.566 1.00 98.12 122 ASP A CA 1
ATOM 897 C C . ASP A 1 122 ? -11.675 -0.466 12.512 1.00 98.12 122 ASP A C 1
ATOM 899 O O . ASP A 1 122 ? -10.929 -1.145 11.820 1.00 98.12 122 ASP A O 1
ATOM 903 N N . LEU A 1 123 ? -11.225 0.543 13.260 1.00 96.81 123 LEU A N 1
ATOM 904 C CA . LEU A 1 123 ? -9.817 0.940 13.349 1.00 96.81 123 LEU A CA 1
ATOM 905 C C . LEU A 1 123 ? -9.189 0.531 14.688 1.00 96.81 123 LEU A C 1
ATOM 907 O O . LEU A 1 123 ? -8.233 1.160 15.143 1.00 96.81 123 LEU A O 1
ATOM 911 N N . ARG A 1 124 ? -9.708 -0.488 15.381 1.00 90.62 124 ARG A N 1
ATOM 912 C CA . ARG A 1 124 ? -9.136 -0.927 16.666 1.00 90.62 124 ARG A CA 1
ATOM 913 C C . ARG A 1 124 ? -7.651 -1.269 16.534 1.00 90.62 124 ARG A C 1
ATOM 915 O O . ARG A 1 124 ? -7.258 -1.993 15.626 1.00 90.62 124 ARG A O 1
ATOM 922 N N . ALA A 1 125 ? -6.846 -0.772 17.470 1.00 81.38 125 ALA A N 1
ATOM 923 C CA . ALA A 1 125 ? -5.398 -0.964 17.535 1.00 81.38 125 ALA A CA 1
ATOM 924 C C . ALA A 1 125 ? -4.621 -0.527 16.277 1.00 81.38 125 ALA A C 1
ATOM 926 O O . ALA A 1 125 ? -3.465 -0.905 16.123 1.00 81.38 125 ALA A O 1
ATOM 927 N N . ALA A 1 126 ? -5.226 0.261 15.381 1.00 86.69 126 ALA A N 1
ATOM 928 C CA . ALA A 1 126 ? -4.510 0.832 14.248 1.00 86.69 126 ALA A CA 1
ATOM 929 C C . ALA A 1 126 ? -3.535 1.920 14.720 1.00 86.69 126 ALA A C 1
ATOM 931 O O . ALA A 1 126 ? -3.887 2.747 15.575 1.00 86.69 126 ALA A O 1
ATOM 932 N N . ASP A 1 127 ? -2.345 1.942 14.127 1.00 81.44 127 ASP A N 1
ATOM 933 C CA . ASP A 1 127 ? -1.355 2.988 14.361 1.00 81.44 127 ASP A CA 1
ATOM 934 C C . ASP A 1 127 ? -1.631 4.195 13.465 1.00 81.44 127 ASP A C 1
ATOM 936 O O . ASP A 1 127 ? -1.482 4.116 12.250 1.00 81.44 127 ASP A O 1
ATOM 940 N N . LEU A 1 128 ? -2.028 5.317 14.068 1.00 90.25 128 LEU A N 1
ATOM 941 C CA . LEU A 1 128 ? -2.409 6.549 13.369 1.00 90.25 128 LEU A CA 1
ATOM 942 C C . LEU A 1 128 ? -1.385 7.672 13.584 1.00 90.25 128 LEU A C 1
ATOM 944 O O . LEU A 1 128 ? -1.720 8.856 13.489 1.00 90.25 128 LEU A O 1
ATOM 948 N N . THR A 1 129 ? -0.136 7.324 13.895 1.00 83.75 129 THR A N 1
ATOM 949 C CA . THR A 1 129 ? 0.936 8.299 14.127 1.00 83.75 129 THR A CA 1
ATOM 950 C C . THR A 1 129 ? 1.110 9.217 12.921 1.00 83.75 129 THR A C 1
ATOM 952 O O . THR A 1 129 ? 1.338 8.776 11.800 1.00 83.75 129 THR A O 1
ATOM 955 N N . ARG A 1 130 ? 0.950 10.528 13.146 1.00 91.06 130 ARG A N 1
ATOM 956 C CA . ARG A 1 130 ? 0.994 11.578 12.107 1.00 91.06 130 ARG A CA 1
ATOM 957 C C . ARG A 1 130 ? -0.031 11.415 10.966 1.00 91.06 130 ARG A C 1
ATOM 959 O O . ARG A 1 130 ? 0.072 12.113 9.959 1.00 91.06 130 ARG A O 1
ATOM 966 N N . ALA A 1 131 ? -1.052 10.570 11.121 1.00 94.50 131 ALA A N 1
ATOM 967 C CA . ALA A 1 131 ? -2.109 10.430 10.124 1.00 94.50 131 ALA A CA 1
ATOM 968 C C . ALA A 1 131 ? -2.935 11.727 9.992 1.00 94.50 131 ALA A C 1
ATOM 970 O O . ALA A 1 131 ? -3.303 12.365 10.987 1.00 94.50 131 ALA A O 1
ATOM 971 N N . ARG A 1 132 ? -3.265 12.122 8.757 1.00 97.75 132 ARG A N 1
ATOM 972 C CA . ARG A 1 132 ? -4.061 13.328 8.463 1.00 97.75 132 ARG A CA 1
ATOM 973 C C . ARG A 1 132 ? -5.539 12.979 8.306 1.00 97.75 132 ARG A C 1
ATOM 975 O O . ARG A 1 132 ? -5.928 12.404 7.301 1.00 97.75 132 ARG A O 1
ATOM 982 N N . LEU A 1 133 ? -6.368 13.387 9.269 1.00 96.81 133 LEU A N 1
ATOM 983 C CA . LEU A 1 133 ? -7.804 13.049 9.351 1.00 96.81 133 LEU A CA 1
ATOM 984 C C . LEU A 1 133 ? -8.748 14.214 8.983 1.00 96.81 133 LEU A C 1
ATOM 986 O O . LEU A 1 133 ? -9.925 14.210 9.357 1.00 96.81 133 LEU A O 1
ATOM 990 N N . HIS A 1 134 ? -8.258 15.252 8.297 1.00 96.12 134 HIS A N 1
ATOM 991 C CA . HIS A 1 134 ? -9.055 16.451 8.021 1.00 96.12 134 HIS A CA 1
ATOM 992 C C . HIS A 1 134 ? -10.312 16.124 7.206 1.00 96.12 134 HIS A C 1
ATOM 994 O O . HIS A 1 134 ? -10.235 15.513 6.142 1.00 96.12 134 HIS A O 1
ATOM 1000 N N . ARG A 1 135 ? -11.471 16.598 7.681 1.00 96.06 135 ARG A N 1
ATOM 1001 C CA . ARG A 1 135 ? -12.780 16.434 7.018 1.00 96.06 135 ARG A CA 1
ATOM 1002 C C . ARG A 1 135 ? -13.196 14.974 6.776 1.00 96.06 135 ARG A C 1
ATOM 1004 O O . ARG A 1 135 ? -13.997 14.725 5.884 1.00 96.06 135 ARG A O 1
ATOM 1011 N N . THR A 1 136 ? -12.676 14.029 7.554 1.00 97.31 136 THR A N 1
ATOM 1012 C CA . THR A 1 136 ? -13.164 12.643 7.539 1.00 97.31 136 THR A CA 1
ATOM 1013 C C . THR A 1 136 ? -14.591 12.554 8.072 1.00 97.31 136 THR A C 1
ATOM 1015 O O . THR A 1 136 ? -14.963 13.278 9.000 1.00 97.31 136 THR A O 1
ATOM 1018 N N . THR A 1 137 ? -15.393 11.644 7.518 1.00 98.00 137 THR A N 1
ATOM 1019 C CA . THR A 1 137 ? -16.621 11.181 8.177 1.00 98.00 137 THR A CA 1
ATOM 1020 C C . THR A 1 137 ? -16.296 9.920 8.959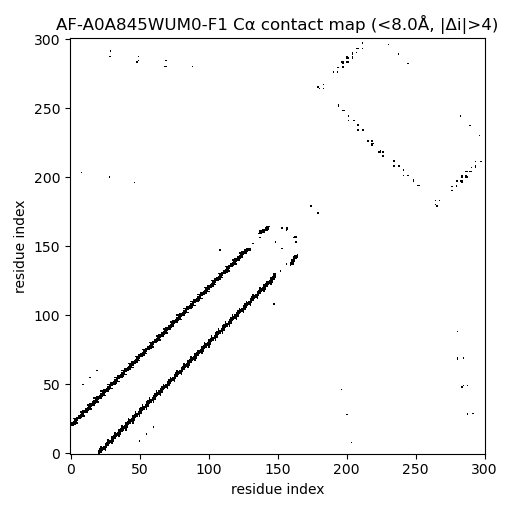 1.00 98.00 137 THR A C 1
ATOM 1022 O O . THR A 1 137 ? -15.614 9.039 8.452 1.00 98.00 137 THR A O 1
ATOM 1025 N N . ALA A 1 138 ? -16.757 9.820 10.203 1.00 97.88 138 ALA A N 1
ATOM 1026 C CA . ALA A 1 138 ? -16.399 8.709 11.089 1.00 97.88 138 ALA A CA 1
ATOM 1027 C C . ALA A 1 138 ? -17.593 8.229 11.928 1.00 97.88 138 ALA A C 1
ATOM 1029 O O . ALA A 1 138 ? -17.421 7.701 13.024 1.00 97.88 138 ALA A O 1
ATOM 1030 N N . ALA A 1 139 ? -18.816 8.423 11.423 1.00 98.56 139 ALA A N 1
ATOM 1031 C CA . ALA A 1 139 ? -20.030 8.032 12.127 1.00 98.56 139 ALA A CA 1
ATOM 1032 C C . ALA A 1 139 ? -19.979 6.540 12.478 1.00 98.56 139 ALA A C 1
ATOM 1034 O O . ALA A 1 139 ? -19.829 5.699 11.595 1.00 98.56 139 ALA A O 1
ATOM 1035 N N . GLN A 1 140 ? -20.078 6.222 13.769 1.00 98.38 140 GLN A N 1
ATOM 1036 C CA . GLN A 1 140 ? -19.999 4.865 14.320 1.00 98.38 140 GLN A CA 1
ATOM 1037 C C . GLN A 1 140 ? -18.692 4.107 14.016 1.00 98.38 140 GLN A C 1
ATOM 1039 O O . GLN A 1 140 ? -18.625 2.900 14.237 1.00 98.38 140 GLN A O 1
ATOM 1044 N N . ALA A 1 141 ? -17.648 4.789 13.543 1.00 98.44 141 ALA A N 1
ATOM 1045 C CA . ALA A 1 141 ? -16.325 4.197 13.382 1.00 98.44 141 ALA A CA 1
ATOM 1046 C C . ALA A 1 141 ? -15.717 3.871 14.752 1.00 98.44 141 ALA A C 1
ATOM 1048 O O . ALA A 1 141 ? -15.892 4.637 15.703 1.00 98.44 141 ALA A O 1
ATOM 1049 N N . ILE A 1 142 ? -14.989 2.764 14.870 1.00 97.75 142 ILE A N 1
ATOM 1050 C CA . ILE A 1 142 ? -14.439 2.303 16.149 1.00 97.75 142 ILE A CA 1
ATOM 1051 C C . ILE A 1 142 ? -12.955 2.656 16.240 1.00 97.75 142 ILE A C 1
ATOM 1053 O O . ILE A 1 142 ? -12.138 2.129 15.492 1.00 97.75 142 ILE A O 1
ATOM 1057 N N . PHE A 1 143 ? -12.602 3.484 17.222 1.00 94.81 143 PHE A N 1
ATOM 1058 C CA . PHE A 1 143 ? -11.229 3.855 17.565 1.00 94.81 143 PHE A CA 1
ATOM 1059 C C . PHE A 1 143 ? -10.937 3.463 19.022 1.00 94.81 143 PHE A C 1
ATOM 1061 O O . PHE A 1 143 ? -11.276 4.174 19.975 1.00 94.81 143 PHE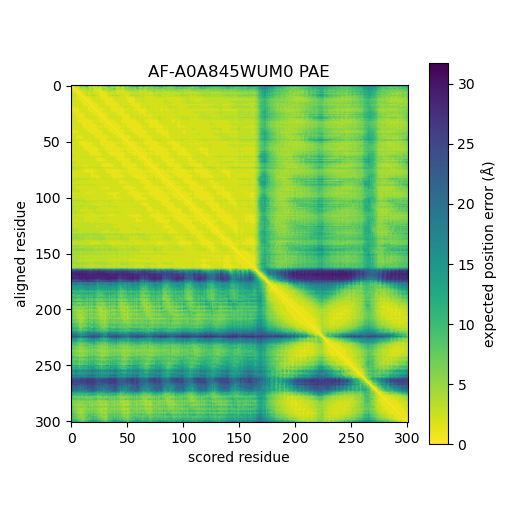 A O 1
ATOM 1068 N N . LYS A 1 144 ? -10.309 2.301 19.221 1.00 86.88 144 LYS A N 1
ATOM 1069 C CA . LYS A 1 144 ? -9.904 1.799 20.544 1.00 86.88 144 LYS A CA 1
ATOM 1070 C C . LYS A 1 144 ? -8.484 1.252 20.478 1.00 86.88 144 LYS A C 1
ATOM 1072 O O . LYS A 1 144 ? -8.188 0.451 19.601 1.00 86.88 144 LYS A O 1
ATOM 1077 N N . GLY A 1 145 ? -7.633 1.653 21.423 1.00 78.19 145 GLY A N 1
ATOM 1078 C CA . GLY A 1 145 ? -6.233 1.210 21.479 1.00 78.19 145 GLY A CA 1
ATOM 1079 C C . GLY A 1 145 ? -5.337 1.812 20.391 1.00 78.19 145 GLY A C 1
ATOM 1080 O O . GLY A 1 145 ? -4.298 1.245 20.091 1.00 78.19 145 GLY A O 1
ATOM 1081 N N . ASN A 1 146 ? -5.745 2.923 19.771 1.00 86.75 146 ASN A N 1
ATOM 1082 C CA . ASN A 1 146 ? -4.955 3.594 18.737 1.00 86.75 146 ASN A CA 1
ATOM 1083 C C . ASN A 1 146 ? -3.787 4.390 19.328 1.00 86.75 146 ASN A C 1
ATOM 1085 O O . ASN A 1 146 ? -3.999 5.197 20.245 1.00 86.75 146 ASN A O 1
ATOM 1089 N N . SER A 1 147 ? -2.608 4.250 18.722 1.00 81.12 147 SER A N 1
ATOM 1090 C CA . SER A 1 147 ? -1.467 5.156 18.886 1.00 81.12 147 SER A CA 1
ATOM 1091 C C . SER A 1 147 ? -1.595 6.382 17.974 1.00 81.12 147 SER A C 1
ATOM 1093 O O . SER A 1 147 ? -2.371 6.397 17.017 1.00 81.12 147 SER A O 1
ATOM 1095 N N . GLY A 1 148 ? -0.853 7.446 18.290 1.00 83.94 148 GLY A N 1
ATOM 1096 C CA . GLY A 1 148 ? -0.635 8.564 17.366 1.00 83.94 148 GLY A CA 1
ATOM 1097 C C . GLY A 1 148 ? -1.744 9.617 17.251 1.00 83.94 148 GLY A C 1
ATOM 1098 O O . GLY A 1 148 ? -1.487 10.704 16.739 1.00 83.94 148 GLY A O 1
ATOM 1099 N N . LEU A 1 149 ? -2.953 9.345 17.757 1.00 88.88 149 LEU A N 1
ATOM 1100 C CA . LEU A 1 149 ? -4.053 10.316 17.753 1.00 88.88 149 LEU A CA 1
ATOM 1101 C C . LEU A 1 149 ? -3.849 11.433 18.784 1.00 88.88 149 LEU A C 1
ATOM 1103 O O . LEU A 1 149 ? -3.859 11.176 19.995 1.00 88.88 149 LEU A O 1
ATOM 1107 N N . SER A 1 150 ? -3.794 12.680 18.312 1.00 91.19 150 SER A N 1
ATOM 1108 C CA . SER A 1 150 ? -3.769 13.865 19.173 1.00 91.19 150 SER A CA 1
ATOM 1109 C C . SER A 1 150 ? -5.097 14.081 19.905 1.00 91.19 150 SER A C 1
ATOM 1111 O O . SER A 1 150 ? -6.155 13.589 19.499 1.00 91.19 150 SER A O 1
ATOM 1113 N N . VAL A 1 151 ? -5.070 14.882 20.975 1.00 90.50 151 VAL A N 1
ATOM 1114 C CA . VAL A 1 151 ? -6.286 15.267 21.711 1.00 90.50 151 VAL A CA 1
ATOM 1115 C C . VAL A 1 151 ? -7.303 15.933 20.778 1.00 90.50 151 VAL A C 1
ATOM 1117 O O . VAL A 1 151 ? -8.485 15.594 20.816 1.00 90.50 151 VAL A O 1
ATOM 1120 N N . GLN A 1 152 ? -6.856 16.829 19.891 1.00 93.44 152 GLN A N 1
ATOM 1121 C CA . GLN A 1 152 ? -7.739 17.514 18.943 1.00 93.44 152 GLN A CA 1
ATOM 1122 C C . GLN A 1 152 ? -8.370 16.540 17.941 1.00 93.44 152 GLN A C 1
ATOM 1124 O O . GLN A 1 152 ? -9.565 16.641 17.665 1.00 93.44 152 GLN A O 1
ATOM 1129 N N . GLN A 1 153 ? -7.596 15.580 17.424 1.00 95.31 153 GLN A N 1
ATOM 1130 C CA . GLN A 1 153 ? -8.113 14.560 16.507 1.00 95.31 153 GLN A CA 1
ATOM 1131 C C . GLN A 1 153 ? -9.165 13.682 17.188 1.00 95.31 153 GLN A C 1
ATOM 1133 O O . GLN A 1 153 ? -10.224 13.445 16.616 1.00 95.31 153 GLN A O 1
ATOM 1138 N N . ARG A 1 154 ? -8.924 13.257 18.434 1.00 94.06 154 ARG A N 1
ATOM 1139 C CA . ARG A 1 154 ? -9.891 12.464 19.211 1.00 94.06 154 ARG A CA 1
ATOM 1140 C C . ARG A 1 154 ? -11.209 13.205 19.407 1.00 94.06 154 ARG A C 1
ATOM 1142 O O . ARG A 1 154 ? -12.265 12.631 19.162 1.00 94.06 154 ARG A O 1
ATOM 1149 N N . VAL A 1 155 ? -11.156 14.480 19.797 1.00 93.94 155 VAL A N 1
ATOM 1150 C CA . VAL A 1 155 ? -12.360 15.315 19.952 1.00 93.94 155 VAL A CA 1
ATOM 1151 C C . VAL A 1 155 ? -13.107 15.454 18.624 1.00 93.94 155 VAL A C 1
ATOM 1153 O O . VAL A 1 155 ? -14.327 15.303 18.593 1.00 93.94 155 VAL A O 1
ATOM 1156 N N . ALA A 1 156 ? -12.396 15.689 17.518 1.00 95.31 156 ALA A N 1
ATOM 1157 C CA . ALA A 1 156 ? -13.009 15.775 16.194 1.00 95.31 156 ALA A CA 1
ATOM 1158 C C . ALA A 1 156 ? -13.712 14.466 15.789 1.00 95.31 156 ALA A C 1
ATOM 1160 O O . ALA A 1 156 ? -14.837 14.512 15.296 1.00 95.31 156 ALA A O 1
ATOM 1161 N N . LEU A 1 157 ? -13.092 13.312 16.054 1.00 96.56 157 LEU A N 1
ATOM 1162 C CA . LEU A 1 157 ? -13.675 11.993 15.791 1.00 96.56 157 LEU A CA 1
ATOM 1163 C C . LEU A 1 157 ? -14.937 11.744 16.631 1.00 96.56 157 LEU A C 1
ATOM 1165 O O . LEU A 1 157 ? -15.955 11.319 16.089 1.00 96.56 157 LEU A O 1
ATOM 1169 N N . ILE A 1 158 ? -14.905 12.064 17.929 1.00 95.69 158 ILE A N 1
ATOM 1170 C CA . ILE A 1 158 ? -16.079 11.955 18.815 1.00 95.69 158 ILE A CA 1
ATOM 1171 C C . ILE A 1 158 ? -17.228 12.822 18.287 1.00 95.69 158 ILE A C 1
ATOM 1173 O O . ILE A 1 158 ? -18.355 12.349 18.161 1.00 95.69 158 ILE A O 1
ATOM 1177 N N . ASN A 1 159 ? -16.939 14.071 17.912 1.00 95.56 159 ASN A N 1
ATOM 1178 C CA . ASN A 1 159 ? -17.935 14.984 17.345 1.00 95.56 159 ASN A CA 1
ATOM 1179 C C . ASN A 1 159 ? -18.492 14.492 15.999 1.00 95.56 159 ASN A C 1
ATOM 1181 O O . ASN A 1 159 ? -19.639 14.782 15.669 1.00 95.56 159 ASN A O 1
ATOM 1185 N N . ALA A 1 160 ? -17.705 13.730 15.235 1.00 96.50 160 ALA A N 1
ATOM 1186 C CA . ALA A 1 160 ? -18.138 13.074 14.004 1.00 96.50 160 ALA A CA 1
ATOM 1187 C C . ALA A 1 160 ? -18.958 11.787 14.246 1.00 96.50 160 ALA A C 1
ATOM 1189 O O . ALA A 1 160 ? -19.341 11.117 13.286 1.00 96.50 160 ALA A O 1
ATOM 1190 N N . GLY A 1 161 ? -19.242 11.435 15.506 1.00 97.19 161 GLY A N 1
ATOM 1191 C CA . GLY A 1 161 ? -20.025 10.261 15.888 1.00 97.19 161 GLY A CA 1
ATOM 1192 C C . GLY A 1 161 ? -19.215 8.969 15.991 1.00 97.19 161 GLY A C 1
ATOM 1193 O O . GLY A 1 161 ? -19.816 7.894 16.017 1.00 97.19 161 GLY A O 1
ATOM 1194 N N . ALA A 1 162 ? -17.883 9.047 16.026 1.00 97.81 162 ALA A N 1
ATOM 1195 C CA . ALA A 1 162 ? -17.026 7.883 16.217 1.00 97.81 162 ALA A CA 1
ATOM 1196 C C . ALA A 1 162 ? -17.046 7.400 17.674 1.00 97.81 162 ALA A C 1
ATOM 1198 O O . ALA A 1 162 ? -17.165 8.178 18.623 1.00 97.81 162 ALA A O 1
ATOM 1199 N N . ILE A 1 163 ? -16.855 6.098 17.854 1.00 96.50 163 ILE A N 1
ATOM 1200 C CA . ILE A 1 163 ? -16.672 5.458 19.152 1.00 96.50 163 ILE A CA 1
ATOM 1201 C C . ILE A 1 163 ? -15.180 5.511 19.476 1.00 96.50 163 ILE A C 1
ATOM 1203 O O . ILE A 1 163 ? -14.414 4.640 19.067 1.00 96.50 163 ILE A O 1
ATOM 1207 N N . VAL A 1 164 ? -14.763 6.547 20.204 1.00 93.38 164 VAL A N 1
ATOM 1208 C CA . VAL A 1 164 ? -13.375 6.716 20.656 1.00 93.38 164 VAL A CA 1
ATOM 1209 C C . VAL A 1 164 ? -13.287 6.372 22.137 1.00 93.38 164 VAL A C 1
ATOM 1211 O O . VAL A 1 164 ? -13.934 7.015 22.962 1.00 93.38 164 VAL A O 1
ATOM 1214 N N . HIS A 1 165 ? -12.484 5.372 22.500 1.00 79.44 165 HIS A N 1
ATOM 1215 C CA . HIS A 1 165 ? -12.267 5.074 23.916 1.00 79.44 165 HIS A CA 1
ATOM 1216 C C . HIS A 1 165 ? -11.394 6.176 24.551 1.00 79.44 165 HIS A C 1
ATOM 1218 O O . HIS A 1 165 ? -10.366 6.536 23.958 1.00 79.44 165 HIS A O 1
ATOM 1224 N N . PRO A 1 166 ? -11.766 6.731 25.722 1.00 59.34 166 PRO A N 1
ATOM 1225 C CA . PRO A 1 166 ? -10.948 7.730 26.397 1.00 59.34 166 PRO A CA 1
ATOM 1226 C C . PRO A 1 166 ? -9.574 7.149 26.737 1.00 59.34 166 PRO A C 1
ATOM 1228 O O . PRO A 1 166 ? -9.461 5.963 27.066 1.00 59.34 166 PRO A O 1
ATOM 1231 N N . LEU A 1 167 ? -8.546 8.001 26.650 1.00 54.81 167 LEU A N 1
ATOM 1232 C CA . LEU A 1 167 ? -7.248 7.742 27.262 1.00 54.81 167 LEU A CA 1
ATOM 1233 C C . LEU A 1 167 ? -7.515 7.614 28.763 1.00 54.81 167 LEU A C 1
ATOM 1235 O O . LEU A 1 167 ? -7.718 8.621 29.441 1.00 54.81 167 LEU A O 1
ATOM 1239 N N . LEU A 1 168 ? -7.582 6.390 29.281 1.00 46.12 168 LEU A N 1
ATOM 1240 C CA . LEU A 1 168 ? -7.279 6.220 30.693 1.00 46.12 168 LEU A CA 1
ATOM 1241 C C . LEU A 1 168 ? -5.839 6.733 30.881 1.00 46.12 168 LEU A C 1
ATOM 1243 O O . LEU A 1 168 ? -5.022 6.543 29.971 1.00 46.12 168 LEU A O 1
ATOM 1247 N N . PRO A 1 169 ? -5.514 7.411 32.000 1.00 40.66 169 PRO A N 1
ATOM 1248 C CA . PRO A 1 169 ? -4.123 7.515 32.417 1.00 40.66 169 PRO A CA 1
ATOM 1249 C C . PRO A 1 169 ? -3.542 6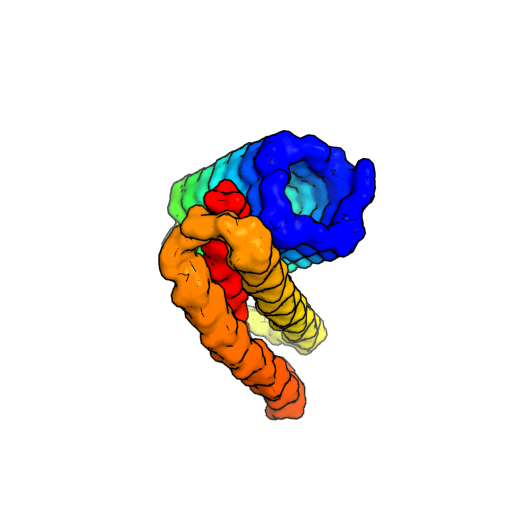.111 32.313 1.00 40.66 169 PRO A C 1
ATOM 1251 O O . PRO A 1 169 ? -4.218 5.154 32.693 1.00 40.66 169 PRO A O 1
ATOM 1254 N N . ILE A 1 170 ? -2.359 5.988 31.723 1.00 41.97 170 ILE A N 1
ATOM 1255 C CA . ILE A 1 170 ? -1.639 4.723 31.632 1.00 41.97 170 ILE A CA 1
ATOM 1256 C C . ILE A 1 170 ? -1.224 4.346 33.064 1.00 41.97 170 ILE A C 1
ATOM 1258 O O . ILE A 1 170 ? -0.091 4.555 33.463 1.00 41.97 170 ILE A O 1
ATOM 1262 N N . ASP A 1 171 ? -2.168 3.861 33.860 1.00 41.19 171 ASP A N 1
ATOM 1263 C CA . ASP A 1 171 ? -1.981 2.582 34.512 1.00 41.19 171 ASP A CA 1
ATOM 1264 C C . ASP A 1 171 ? -2.407 1.586 33.431 1.00 41.19 171 ASP A C 1
ATOM 1266 O O . ASP A 1 171 ? -3.565 1.167 33.365 1.00 41.19 171 ASP A O 1
ATOM 1270 N N . GLU A 1 172 ? -1.510 1.317 32.473 1.00 44.22 172 GLU A N 1
ATOM 1271 C CA . GLU A 1 172 ? -1.621 0.091 31.688 1.00 44.22 172 GLU A CA 1
ATOM 1272 C C . GLU A 1 172 ? -1.741 -1.012 32.745 1.00 44.22 172 GLU A C 1
ATOM 1274 O O . GLU A 1 172 ? -0.811 -1.154 33.541 1.00 44.22 172 GLU A O 1
ATOM 1279 N N . PRO A 1 173 ? -2.885 -1.711 32.875 1.00 44.09 173 PRO A N 1
ATOM 1280 C CA . PRO A 1 173 ? -2.907 -2.884 33.730 1.00 44.09 173 PRO A CA 1
ATOM 1281 C C . PRO A 1 173 ? -1.824 -3.775 33.151 1.00 44.09 173 PRO A C 1
ATOM 1283 O O . PRO A 1 173 ? -1.965 -4.081 31.966 1.00 44.09 173 PRO A O 1
ATOM 1286 N N . ASP A 1 174 ? -0.760 -4.036 33.931 1.00 46.84 174 ASP A N 1
ATOM 1287 C CA . ASP A 1 174 ? 0.438 -4.801 33.559 1.00 46.84 174 ASP A CA 1
ATOM 1288 C C . ASP A 1 174 ? 0.157 -5.572 32.276 1.00 46.84 174 ASP A C 1
ATOM 1290 O O . ASP A 1 174 ? -0.564 -6.576 32.328 1.00 46.84 174 ASP A O 1
ATOM 1294 N N . LEU A 1 175 ? 0.552 -5.008 31.120 1.00 50.88 175 LEU A N 1
ATOM 1295 C CA . LEU A 1 175 ? 0.292 -5.661 29.842 1.00 50.88 175 LEU A CA 1
ATOM 1296 C C . LEU A 1 175 ? 0.825 -7.074 30.016 1.00 50.88 175 LEU A C 1
ATOM 1298 O O . LEU A 1 175 ? 2.005 -7.240 30.329 1.00 50.88 175 LEU A O 1
ATOM 1302 N N . ASP A 1 176 ? -0.070 -8.055 29.907 1.00 59.56 176 ASP A N 1
ATOM 1303 C CA . ASP A 1 176 ? 0.282 -9.459 30.038 1.00 59.56 176 ASP A CA 1
ATOM 1304 C C . ASP A 1 176 ? 1.548 -9.696 29.211 1.00 59.56 176 ASP A C 1
ATOM 1306 O O . ASP A 1 176 ? 1.627 -9.233 28.067 1.00 59.56 176 ASP A O 1
ATOM 1310 N N . VAL A 1 177 ? 2.559 -10.336 29.797 1.00 61.03 177 VAL A N 1
ATOM 1311 C CA . VAL A 1 177 ? 3.849 -10.564 29.127 1.00 61.03 177 VAL A CA 1
ATOM 1312 C C . VAL A 1 177 ? 3.606 -11.238 27.770 1.00 61.03 177 VAL A C 1
ATOM 1314 O O . VAL A 1 177 ? 4.231 -10.871 26.777 1.00 61.03 177 VAL A O 1
ATOM 1317 N N . ASP A 1 178 ? 2.577 -12.089 27.690 1.00 64.06 178 ASP A N 1
ATOM 1318 C CA . ASP A 1 178 ? 2.121 -12.746 26.464 1.00 64.06 178 ASP A CA 1
ATOM 1319 C C . ASP A 1 178 ? 1.557 -11.779 25.397 1.00 64.06 178 ASP A C 1
ATOM 1321 O O . ASP A 1 178 ? 1.601 -12.075 24.200 1.00 64.06 178 ASP A O 1
ATOM 1325 N N . GLU A 1 179 ? 0.984 -10.635 25.783 1.00 61.12 179 GLU A N 1
ATOM 1326 C CA . GLU A 1 179 ? 0.537 -9.582 24.857 1.00 61.12 179 GLU A CA 1
ATOM 1327 C C . GLU A 1 179 ? 1.723 -8.752 24.357 1.00 61.12 179 GLU A C 1
ATOM 1329 O O . GLU A 1 179 ? 1.781 -8.427 23.169 1.00 61.12 179 GLU A O 1
ATOM 1334 N N . VAL A 1 180 ? 2.678 -8.436 25.238 1.00 61.19 180 VAL A N 1
ATOM 1335 C CA . VAL A 1 180 ? 3.909 -7.724 24.864 1.00 61.19 180 VAL A CA 1
ATOM 1336 C C . VAL A 1 180 ? 4.710 -8.559 23.868 1.00 61.19 180 VAL A C 1
ATOM 1338 O O . VAL A 1 180 ? 5.012 -8.072 22.778 1.00 61.19 180 VA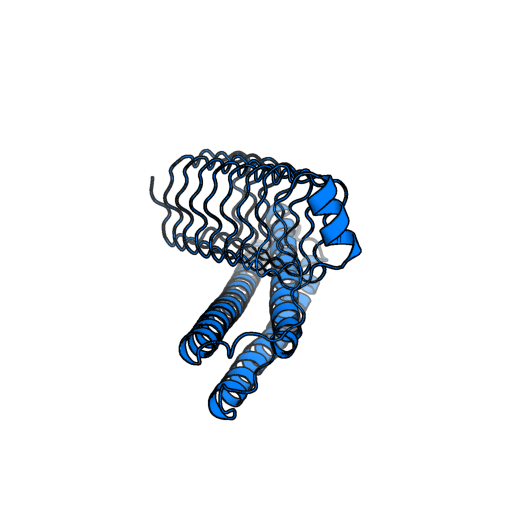L A O 1
ATOM 1341 N N . ASP A 1 181 ? 4.955 -9.832 24.179 1.00 65.00 181 ASP A N 1
ATOM 1342 C CA . ASP A 1 181 ? 5.688 -10.752 23.308 1.00 65.00 181 ASP A CA 1
ATOM 1343 C C . ASP A 1 181 ? 4.994 -10.930 21.954 1.00 65.00 181 ASP A C 1
ATOM 1345 O O . ASP A 1 181 ? 5.638 -10.888 20.902 1.00 65.00 181 ASP A O 1
ATOM 1349 N N . ARG A 1 182 ? 3.660 -11.052 21.946 1.00 66.69 182 ARG A N 1
ATOM 1350 C CA . ARG A 1 182 ? 2.895 -11.165 20.697 1.00 66.69 182 ARG A CA 1
ATOM 1351 C C . ARG A 1 182 ? 3.001 -9.907 19.846 1.00 66.69 182 ARG A C 1
ATOM 1353 O O . ARG A 1 182 ? 3.172 -10.020 18.635 1.00 66.69 182 ARG A O 1
ATOM 1360 N N . ARG A 1 183 ? 2.925 -8.719 20.452 1.00 63.44 183 ARG A N 1
ATOM 1361 C CA . ARG A 1 183 ? 3.116 -7.455 19.727 1.00 63.44 183 ARG A CA 1
ATOM 1362 C C . ARG A 1 183 ? 4.524 -7.374 19.155 1.00 63.44 183 ARG A C 1
ATOM 1364 O O . ARG A 1 183 ? 4.670 -7.027 17.989 1.00 63.44 183 ARG A O 1
ATOM 1371 N N . VAL A 1 184 ? 5.541 -7.735 19.935 1.00 66.94 184 VAL A N 1
ATOM 1372 C CA . VAL A 1 184 ? 6.934 -7.751 19.475 1.00 66.94 184 VAL A CA 1
ATOM 1373 C C . VAL A 1 184 ? 7.120 -8.703 18.290 1.00 66.94 184 VAL A C 1
ATOM 1375 O O . VAL A 1 184 ? 7.755 -8.323 17.308 1.00 66.94 184 VAL A O 1
ATOM 1378 N N . GLU A 1 185 ? 6.534 -9.901 18.319 1.00 70.19 185 GLU A N 1
ATOM 1379 C CA . GLU A 1 185 ? 6.591 -10.830 17.182 1.00 70.19 185 GLU A CA 1
ATOM 1380 C C . GLU A 1 185 ? 5.817 -10.344 15.948 1.00 70.19 185 GLU A C 1
ATOM 1382 O O . GLU A 1 185 ? 6.307 -10.480 14.824 1.00 70.19 185 GLU A O 1
ATOM 1387 N N . GLU A 1 186 ? 4.646 -9.727 16.130 1.00 67.38 186 GLU A N 1
ATOM 1388 C CA . GLU A 1 186 ? 3.903 -9.086 15.035 1.00 67.38 186 GLU A CA 1
ATOM 1389 C C . GLU A 1 186 ? 4.739 -7.973 14.379 1.00 67.38 186 GLU A C 1
ATOM 1391 O O . GLU A 1 186 ? 4.833 -7.911 13.153 1.00 67.38 186 GLU A O 1
ATOM 1396 N N . PHE A 1 187 ? 5.419 -7.148 15.180 1.00 68.31 187 PHE A N 1
ATOM 1397 C CA . PHE A 1 187 ? 6.322 -6.109 14.679 1.00 68.31 187 PHE A CA 1
ATOM 1398 C C . PHE A 1 187 ? 7.553 -6.676 13.965 1.00 68.31 187 PHE A C 1
ATOM 1400 O O . PHE A 1 187 ? 7.940 -6.156 12.917 1.00 68.31 187 PHE A O 1
ATOM 1407 N N . LYS A 1 188 ? 8.168 -7.747 14.487 1.00 70.38 188 LYS A N 1
ATOM 1408 C CA . LYS A 1 188 ? 9.292 -8.419 13.815 1.00 70.38 188 LYS A CA 1
ATOM 1409 C C . LYS A 1 188 ? 8.889 -8.919 12.432 1.00 70.38 188 LYS A C 1
ATOM 1411 O O . LYS A 1 188 ? 9.645 -8.698 11.488 1.00 70.38 188 LYS A O 1
ATOM 1416 N N . HIS A 1 189 ? 7.720 -9.551 12.320 1.00 72.38 189 HIS A N 1
ATOM 1417 C CA . HIS A 1 189 ? 7.180 -10.009 11.040 1.00 72.38 189 HIS A CA 1
ATOM 1418 C C . HIS A 1 189 ? 6.919 -8.842 10.076 1.00 72.38 189 HIS A C 1
ATOM 1420 O O . HIS A 1 189 ? 7.355 -8.910 8.931 1.00 72.38 189 HIS A O 1
ATOM 1426 N N . ASP A 1 190 ? 6.293 -7.746 10.525 1.00 68.44 190 ASP A N 1
ATOM 1427 C CA . ASP A 1 190 ? 6.069 -6.571 9.660 1.00 68.44 190 ASP A CA 1
ATOM 1428 C C . ASP A 1 190 ? 7.395 -6.006 9.124 1.00 68.44 190 ASP A C 1
ATOM 1430 O O . ASP A 1 190 ? 7.528 -5.727 7.931 1.00 68.44 190 ASP A O 1
ATOM 1434 N N . PHE A 1 191 ? 8.421 -5.905 9.975 1.00 72.44 191 PHE A N 1
ATOM 1435 C CA . PHE A 1 191 ? 9.743 -5.462 9.538 1.00 72.44 191 PHE A CA 1
ATOM 1436 C C . PHE A 1 191 ? 10.391 -6.436 8.540 1.00 72.44 191 PHE A C 1
ATOM 1438 O O . PHE A 1 191 ? 11.006 -6.001 7.564 1.00 72.44 191 PHE A O 1
ATOM 1445 N N . GLU A 1 192 ? 10.275 -7.750 8.769 1.00 74.75 192 GLU A N 1
ATOM 1446 C CA . GLU A 1 192 ? 10.755 -8.780 7.834 1.00 74.75 192 GLU A CA 1
ATOM 1447 C C . GLU A 1 192 ? 10.171 -8.615 6.456 1.00 74.75 192 GLU A C 1
ATOM 1449 O O . GLU A 1 192 ? 10.905 -8.597 5.465 1.00 74.75 192 GLU A O 1
ATOM 1454 N N . ASP A 1 193 ? 8.861 -8.463 6.418 1.00 72.69 193 ASP A N 1
ATOM 1455 C CA . ASP A 1 193 ? 8.123 -8.358 5.186 1.00 72.69 193 ASP A CA 1
ATOM 1456 C C . ASP A 1 193 ? 8.461 -7.057 4.445 1.00 72.69 193 ASP A C 1
ATOM 1458 O O . ASP A 1 193 ? 8.626 -7.073 3.225 1.00 72.69 193 ASP A O 1
ATOM 1462 N N . ARG A 1 194 ? 8.669 -5.940 5.159 1.00 71.19 194 ARG A N 1
ATOM 1463 C CA . ARG A 1 194 ? 9.142 -4.672 4.566 1.00 71.19 194 ARG A CA 1
ATOM 1464 C C . ARG A 1 194 ? 10.549 -4.779 4.001 1.00 71.19 194 ARG A C 1
ATOM 1466 O O . ARG A 1 194 ? 10.824 -4.278 2.912 1.00 71.19 194 ARG A O 1
ATOM 1473 N N . LEU A 1 195 ? 11.458 -5.410 4.738 1.00 77.12 195 LEU A N 1
ATOM 1474 C CA . LEU A 1 195 ? 12.816 -5.636 4.262 1.00 77.12 195 LEU A CA 1
ATOM 1475 C C . LEU A 1 195 ? 12.801 -6.536 3.024 1.00 77.12 195 LEU A C 1
ATOM 1477 O O . LEU A 1 195 ? 13.547 -6.303 2.075 1.00 77.12 195 LEU A O 1
ATOM 1481 N N . LEU A 1 196 ? 11.931 -7.543 3.017 1.00 77.38 196 LEU A N 1
ATOM 1482 C CA . LEU A 1 196 ? 11.716 -8.409 1.872 1.00 77.38 196 LEU A CA 1
ATOM 1483 C C . LEU A 1 196 ? 11.168 -7.622 0.667 1.00 77.38 196 LEU A C 1
ATOM 1485 O O . LEU A 1 196 ? 11.715 -7.752 -0.426 1.00 77.38 196 LEU A O 1
ATOM 1489 N N . ASP A 1 197 ? 10.176 -6.751 0.868 1.00 74.38 197 ASP A N 1
ATOM 1490 C CA . ASP A 1 197 ? 9.634 -5.852 -0.161 1.00 74.38 197 ASP A CA 1
ATOM 1491 C C . ASP A 1 197 ? 10.703 -4.900 -0.731 1.00 74.38 197 ASP A C 1
ATOM 1493 O O . ASP A 1 197 ? 10.807 -4.720 -1.947 1.00 74.38 197 ASP A O 1
ATOM 1497 N N . LEU A 1 198 ? 11.588 -4.365 0.117 1.00 81.69 198 LEU A N 1
ATOM 1498 C CA . LEU A 1 198 ? 12.732 -3.562 -0.320 1.00 81.69 198 LEU A CA 1
ATOM 1499 C C . LEU A 1 198 ? 13.688 -4.356 -1.208 1.00 81.69 198 LEU A C 1
ATOM 1501 O O . LEU A 1 198 ? 14.024 -3.895 -2.300 1.00 81.69 198 LEU A O 1
ATOM 1505 N N . LYS A 1 199 ? 14.106 -5.553 -0.778 1.00 84.06 199 LYS A N 1
ATOM 1506 C CA . LYS A 1 199 ? 14.980 -6.425 -1.585 1.00 84.06 199 LYS A CA 1
ATOM 1507 C C . LYS A 1 199 ? 14.355 -6.725 -2.940 1.00 84.06 199 LYS A C 1
ATOM 1509 O O . LYS A 1 199 ? 15.025 -6.710 -3.966 1.00 84.06 199 LYS A O 1
ATOM 1514 N N . TYR A 1 200 ? 13.058 -6.981 -2.934 1.00 79.38 200 TYR A N 1
ATOM 1515 C CA . TYR A 1 200 ? 12.275 -7.314 -4.106 1.00 79.38 200 TYR A CA 1
ATOM 1516 C C . TYR A 1 200 ? 12.084 -6.150 -5.073 1.00 79.38 200 TYR A C 1
ATOM 1518 O O . TYR A 1 200 ? 12.227 -6.338 -6.282 1.00 79.38 200 TYR A O 1
ATOM 1526 N N . THR A 1 201 ? 11.821 -4.954 -4.556 1.00 80.94 201 THR A N 1
ATOM 1527 C CA . THR A 1 201 ? 11.772 -3.723 -5.350 1.00 80.94 201 THR A CA 1
ATOM 1528 C C . THR A 1 201 ? 13.147 -3.414 -5.937 1.00 80.94 201 THR A C 1
ATOM 1530 O O . THR A 1 201 ? 13.258 -3.061 -7.111 1.00 80.94 201 THR A O 1
ATOM 1533 N N . PHE A 1 202 ? 14.206 -3.595 -5.143 1.00 87.81 202 PHE A N 1
ATOM 1534 C CA . PHE A 1 202 ? 15.582 -3.393 -5.583 1.00 87.81 202 PHE A CA 1
ATOM 1535 C C . PHE A 1 202 ? 15.968 -4.358 -6.705 1.00 87.81 202 PHE A C 1
ATOM 1537 O O . PHE A 1 202 ? 16.445 -3.914 -7.746 1.00 87.81 202 PHE A O 1
ATOM 1544 N N . GLN A 1 203 ? 15.675 -5.649 -6.542 1.00 86.12 203 GLN A N 1
ATOM 1545 C CA . GLN A 1 203 ? 15.889 -6.654 -7.581 1.00 86.12 203 GLN A CA 1
ATOM 1546 C C . GLN A 1 203 ? 15.153 -6.283 -8.876 1.00 86.12 203 GLN A C 1
ATOM 1548 O O . GLN A 1 203 ? 15.746 -6.292 -9.951 1.00 86.12 203 GLN A O 1
ATOM 1553 N N . PHE A 1 204 ? 13.878 -5.896 -8.785 1.00 83.56 204 PHE A N 1
ATOM 1554 C CA . PHE A 1 204 ? 13.104 -5.514 -9.965 1.00 83.56 204 PHE A CA 1
ATOM 1555 C C . PHE A 1 204 ? 13.657 -4.256 -10.656 1.00 83.56 204 PHE A C 1
ATOM 1557 O O . PHE A 1 204 ? 13.655 -4.164 -11.885 1.00 83.56 204 PHE A O 1
ATOM 1564 N N . PHE A 1 205 ? 14.167 -3.290 -9.888 1.00 88.31 205 PHE A N 1
ATOM 1565 C CA . PHE A 1 205 ? 14.876 -2.138 -10.440 1.00 88.31 205 PHE A CA 1
ATOM 1566 C C . PHE A 1 205 ? 16.146 -2.562 -11.192 1.00 88.31 205 PHE A C 1
ATOM 1568 O O . PHE A 1 205 ? 16.336 -2.122 -12.325 1.00 88.31 205 PHE A O 1
ATOM 1575 N N . GLN A 1 206 ? 16.969 -3.444 -10.613 1.00 91.06 206 GLN A N 1
ATOM 1576 C CA . GLN A 1 206 ? 18.170 -3.976 -11.270 1.00 91.06 206 GLN A CA 1
ATOM 1577 C C . GLN A 1 206 ? 17.823 -4.655 -12.602 1.00 91.06 206 GLN A C 1
ATOM 1579 O O . GLN A 1 206 ? 18.359 -4.277 -13.642 1.00 91.06 206 GLN A O 1
ATOM 1584 N N . GLU A 1 207 ? 16.848 -5.568 -12.587 1.00 88.75 207 GLU A N 1
ATOM 1585 C CA . GLU A 1 207 ? 16.361 -6.263 -13.786 1.00 88.75 207 GLU A CA 1
ATOM 1586 C C . GLU A 1 207 ? 15.851 -5.275 -14.850 1.00 88.75 207 GLU A C 1
ATOM 1588 O O . GLU A 1 207 ? 16.143 -5.417 -16.038 1.00 88.75 207 GLU A O 1
ATOM 1593 N N . SER A 1 208 ? 15.133 -4.227 -14.434 1.00 87.94 208 SER A N 1
ATOM 1594 C CA . SER A 1 208 ? 14.617 -3.195 -15.344 1.00 87.94 208 SER A CA 1
ATOM 1595 C C . SER A 1 208 ? 15.735 -2.397 -16.026 1.00 87.94 208 SER A C 1
ATOM 1597 O O . SER A 1 208 ? 15.621 -2.060 -17.207 1.00 87.94 208 SER A O 1
ATOM 1599 N N . VAL A 1 209 ? 16.819 -2.088 -15.305 1.00 91.88 209 VAL A N 1
ATOM 1600 C CA . VAL A 1 209 ? 17.993 -1.397 -15.865 1.00 91.88 209 VAL A CA 1
ATOM 1601 C C . VAL A 1 209 ? 18.723 -2.292 -16.861 1.00 91.88 209 VAL A C 1
ATOM 1603 O O . VAL A 1 209 ? 19.096 -1.819 -17.935 1.00 91.88 209 VAL A O 1
ATOM 1606 N N . ASP A 1 210 ? 18.894 -3.573 -16.537 1.00 91.25 210 ASP A N 1
ATOM 1607 C CA . ASP A 1 210 ? 19.570 -4.530 -17.415 1.00 91.25 210 ASP A CA 1
ATOM 1608 C C . ASP A 1 210 ? 18.810 -4.717 -18.736 1.00 91.25 210 ASP A C 1
ATOM 1610 O O . ASP A 1 210 ? 19.413 -4.657 -19.811 1.00 91.25 210 ASP A O 1
ATOM 1614 N N . VAL A 1 211 ? 17.479 -4.843 -18.677 1.00 89.44 211 VAL A N 1
ATOM 1615 C CA . VAL A 1 211 ? 16.619 -4.920 -19.871 1.00 89.44 211 VAL A CA 1
ATOM 1616 C C . VAL A 1 211 ? 16.699 -3.642 -20.711 1.00 89.44 211 VAL A C 1
ATOM 1618 O O . VAL A 1 211 ? 16.817 -3.717 -21.938 1.00 89.44 211 VAL A O 1
ATOM 1621 N N . LEU A 1 212 ? 16.661 -2.463 -20.079 1.00 89.06 212 LEU A N 1
ATOM 1622 C CA . LEU A 1 212 ? 16.796 -1.190 -20.790 1.00 89.06 212 LEU A CA 1
ATOM 1623 C C . LEU A 1 212 ? 18.154 -1.091 -21.496 1.00 89.06 212 LEU A C 1
ATOM 1625 O O . LEU A 1 212 ? 18.211 -0.704 -22.662 1.00 89.06 212 LEU A O 1
ATOM 1629 N N . ASN A 1 213 ? 19.236 -1.461 -20.808 1.00 90.81 213 ASN A N 1
ATOM 1630 C CA . ASN A 1 213 ? 20.582 -1.426 -21.367 1.00 90.81 213 ASN A CA 1
ATOM 1631 C C . ASN A 1 213 ? 20.705 -2.348 -22.587 1.00 90.81 213 ASN A C 1
ATOM 1633 O O . ASN A 1 213 ? 21.157 -1.897 -23.634 1.00 90.81 213 ASN A O 1
ATOM 1637 N N . ALA A 1 214 ? 20.229 -3.592 -22.480 1.00 88.94 214 ALA A N 1
ATOM 1638 C CA . ALA A 1 214 ? 20.222 -4.534 -23.600 1.00 88.94 214 ALA A CA 1
ATOM 1639 C C . ALA A 1 214 ? 19.413 -4.008 -24.799 1.00 88.94 214 ALA A C 1
ATOM 1641 O O . ALA A 1 214 ? 19.860 -4.089 -25.939 1.00 88.94 214 ALA A O 1
ATOM 1642 N N . THR A 1 215 ? 18.254 -3.392 -24.542 1.00 87.81 215 THR A N 1
ATOM 1643 C CA . THR A 1 215 ? 17.418 -2.794 -25.597 1.00 87.81 215 THR A CA 1
ATOM 1644 C C . THR A 1 215 ? 18.155 -1.669 -26.328 1.00 87.81 215 THR A C 1
ATOM 1646 O O . THR A 1 215 ? 18.104 -1.575 -27.553 1.00 87.81 215 THR A O 1
ATOM 1649 N N . VAL A 1 216 ? 18.851 -0.802 -25.590 1.00 87.06 216 VAL A N 1
ATOM 1650 C CA . VAL A 1 216 ? 19.645 0.286 -26.176 1.00 87.06 216 VAL A CA 1
ATOM 1651 C C . VAL A 1 216 ? 20.807 -0.266 -26.999 1.00 87.06 216 VAL A C 1
ATOM 1653 O O . VAL A 1 216 ? 21.014 0.198 -28.122 1.00 87.06 216 VAL A O 1
ATOM 1656 N N . ASP A 1 217 ? 21.513 -1.278 -26.491 1.00 86.81 217 ASP A N 1
ATOM 1657 C CA . ASP A 1 217 ? 22.603 -1.945 -27.210 1.00 86.81 217 ASP A CA 1
ATOM 1658 C C . ASP A 1 217 ? 22.110 -2.528 -28.549 1.00 86.81 217 ASP A C 1
ATOM 1660 O O . ASP A 1 217 ? 22.725 -2.288 -29.593 1.00 86.81 217 ASP A O 1
ATOM 1664 N N . ASP A 1 218 ? 20.948 -3.189 -28.561 1.00 85.81 218 ASP A N 1
ATOM 1665 C CA . ASP A 1 218 ? 20.328 -3.731 -29.778 1.00 85.81 218 ASP A CA 1
ATOM 1666 C C . ASP A 1 218 ? 19.981 -2.638 -30.805 1.00 85.81 218 ASP A C 1
ATOM 1668 O O . ASP A 1 218 ? 20.206 -2.812 -32.008 1.00 85.81 218 ASP A O 1
ATOM 1672 N N . TYR A 1 219 ? 19.466 -1.483 -30.364 1.00 83.00 219 TYR A N 1
ATOM 1673 C CA . TYR A 1 219 ? 19.178 -0.352 -31.258 1.00 83.00 219 TYR A CA 1
ATOM 1674 C C . TYR A 1 219 ? 20.455 0.219 -31.888 1.00 83.00 219 TYR A C 1
ATOM 1676 O O . TYR A 1 219 ? 20.458 0.535 -33.084 1.00 83.00 219 TYR A O 1
ATOM 1684 N N . VAL A 1 220 ? 21.535 0.329 -31.104 1.00 81.44 220 VAL A N 1
ATOM 1685 C CA . VAL A 1 220 ? 22.844 0.787 -31.590 1.00 81.44 220 VAL A CA 1
ATOM 1686 C C . VAL A 1 220 ? 23.397 -0.190 -32.628 1.00 81.44 220 VAL A C 1
ATOM 1688 O O . VAL A 1 220 ? 23.788 0.236 -33.716 1.00 81.44 220 VAL A O 1
ATOM 1691 N N . VAL A 1 221 ? 23.373 -1.497 -32.344 1.00 81.88 221 VAL A N 1
ATOM 1692 C CA . VAL A 1 221 ? 23.842 -2.541 -33.273 1.00 81.88 221 VAL A CA 1
ATOM 1693 C C . VAL A 1 221 ? 23.014 -2.562 -34.561 1.00 81.88 221 VAL A C 1
ATOM 1695 O O . VAL A 1 221 ? 23.569 -2.709 -35.650 1.00 81.88 221 VAL A O 1
ATOM 1698 N N . ALA A 1 222 ? 21.699 -2.352 -34.469 1.00 80.94 222 ALA A N 1
ATOM 1699 C CA . ALA A 1 222 ? 20.805 -2.285 -35.624 1.00 80.94 222 ALA A CA 1
ATOM 1700 C C . ALA A 1 222 ? 20.964 -1.004 -36.474 1.00 80.94 222 ALA A C 1
ATOM 1702 O O . ALA A 1 222 ? 20.233 -0.830 -37.452 1.00 80.94 222 ALA A O 1
ATOM 1703 N N . GLY A 1 223 ? 21.876 -0.089 -36.113 1.00 75.19 223 GLY A N 1
ATOM 1704 C CA . GLY A 1 223 ? 22.097 1.176 -36.822 1.00 75.19 223 GLY A CA 1
ATOM 1705 C C . GLY A 1 223 ? 20.930 2.162 -36.699 1.00 75.19 223 GLY A C 1
ATOM 1706 O O . GLY A 1 223 ? 20.795 3.078 -37.516 1.00 75.19 223 GLY A O 1
ATOM 1707 N N . ARG A 1 224 ? 20.054 1.981 -35.700 1.00 71.00 224 ARG A N 1
ATOM 1708 C CA . ARG A 1 224 ? 18.934 2.887 -35.427 1.00 71.00 224 ARG A CA 1
ATOM 1709 C C . ARG A 1 224 ? 19.459 4.102 -34.661 1.00 71.00 224 ARG A C 1
ATOM 1711 O O . ARG A 1 224 ? 19.430 4.146 -33.438 1.00 71.00 224 ARG A O 1
ATOM 1718 N N . ASN A 1 225 ? 19.905 5.123 -35.389 1.00 63.12 225 ASN A N 1
ATOM 1719 C CA . ASN A 1 225 ? 20.548 6.323 -34.824 1.00 63.12 225 ASN A CA 1
ATOM 1720 C C . ASN A 1 225 ? 19.608 7.302 -34.087 1.00 63.12 225 ASN A C 1
ATOM 1722 O O . ASN A 1 225 ? 20.012 8.421 -33.782 1.00 63.12 225 ASN A O 1
ATOM 1726 N N . ASN A 1 226 ? 18.367 6.910 -33.793 1.00 69.25 226 ASN A N 1
ATOM 1727 C CA . ASN A 1 226 ? 17.365 7.786 -33.180 1.00 69.25 226 ASN A CA 1
ATOM 1728 C C . ASN A 1 226 ? 17.211 7.572 -31.666 1.00 69.25 226 ASN A C 1
ATOM 1730 O O . ASN A 1 226 ? 16.172 7.923 -31.117 1.00 69.25 226 ASN A O 1
ATOM 1734 N N . ILE A 1 227 ? 18.212 7.016 -30.978 1.00 74.75 227 ILE A N 1
ATOM 1735 C CA . ILE A 1 227 ? 18.193 6.959 -29.511 1.00 74.75 227 ILE A CA 1
ATOM 1736 C C . ILE A 1 227 ? 18.440 8.377 -28.976 1.00 74.75 227 ILE A C 1
ATOM 1738 O O . ILE A 1 227 ? 19.483 8.962 -29.286 1.00 74.75 227 ILE A O 1
ATOM 1742 N N . PRO A 1 228 ? 17.525 8.955 -28.175 1.00 79.81 228 PRO A N 1
ATOM 1743 C CA . PRO A 1 228 ? 17.767 10.238 -27.532 1.00 79.81 228 PRO A CA 1
ATOM 1744 C C . PRO A 1 228 ? 19.098 10.245 -26.767 1.00 79.81 228 PRO A C 1
ATOM 1746 O O . PRO A 1 228 ? 19.361 9.368 -25.944 1.00 79.81 228 PRO A O 1
ATOM 1749 N N . THR A 1 229 ? 19.926 11.270 -26.991 1.00 80.25 229 THR A N 1
ATOM 1750 C CA . THR A 1 229 ? 21.279 11.398 -26.408 1.00 80.25 229 THR A CA 1
ATOM 1751 C C . THR A 1 229 ? 21.301 11.394 -24.876 1.00 80.25 229 THR A C 1
ATOM 1753 O O . THR A 1 229 ? 22.342 11.142 -24.274 1.00 80.25 229 THR A O 1
ATOM 1756 N N . VAL A 1 230 ? 20.153 11.640 -24.243 1.00 82.62 230 VAL A N 1
ATOM 1757 C CA . VAL A 1 230 ? 19.966 11.630 -22.788 1.00 82.62 230 VAL A CA 1
ATOM 1758 C C . VAL A 1 230 ? 19.915 10.218 -22.180 1.00 82.62 230 VAL A C 1
ATOM 1760 O O . VAL A 1 230 ? 20.167 10.067 -20.989 1.00 82.62 230 VAL A O 1
ATOM 1763 N N . ILE A 1 231 ? 19.636 9.169 -22.966 1.00 85.62 231 ILE A N 1
ATOM 1764 C CA . ILE A 1 231 ? 19.382 7.818 -22.430 1.00 85.62 231 ILE A CA 1
ATOM 1765 C C . ILE A 1 231 ? 20.653 7.146 -21.894 1.00 85.62 231 ILE A C 1
ATOM 1767 O O . ILE A 1 231 ? 20.620 6.565 -20.812 1.00 85.62 231 ILE A O 1
ATOM 1771 N N . LEU A 1 232 ? 21.783 7.241 -22.603 1.00 86.81 232 LEU A N 1
ATOM 1772 C CA . LEU A 1 232 ? 23.039 6.616 -22.159 1.00 86.81 232 LEU A CA 1
ATOM 1773 C C . LEU A 1 232 ? 23.548 7.191 -20.817 1.00 86.81 232 LEU A C 1
ATOM 1775 O O . LEU A 1 232 ? 23.871 6.400 -19.928 1.00 86.81 232 LEU A O 1
ATOM 1779 N N . PRO A 1 233 ? 23.572 8.526 -20.606 1.00 90.25 233 PRO A N 1
ATOM 1780 C CA . PRO A 1 233 ? 23.845 9.099 -19.288 1.00 90.25 233 PRO A CA 1
ATOM 1781 C C . PRO A 1 233 ? 22.880 8.620 -18.194 1.00 90.25 233 PRO A C 1
ATOM 1783 O O . PRO A 1 233 ? 23.335 8.279 -17.105 1.00 90.25 233 PRO A O 1
ATOM 1786 N N . LEU A 1 234 ? 21.575 8.533 -18.483 1.00 90.75 234 LEU A N 1
ATOM 1787 C CA . LEU A 1 234 ? 20.573 8.061 -17.515 1.00 90.75 234 LEU A CA 1
ATOM 1788 C C . LEU A 1 234 ? 20.825 6.613 -17.076 1.00 90.75 234 LEU A C 1
ATOM 1790 O O . LEU A 1 234 ? 20.748 6.308 -15.889 1.00 90.75 234 LEU A O 1
ATOM 1794 N N . ILE A 1 235 ? 21.192 5.724 -18.002 1.00 90.00 235 ILE A N 1
ATOM 1795 C CA . ILE A 1 235 ? 21.551 4.339 -17.661 1.00 90.00 235 ILE A CA 1
ATOM 1796 C C . ILE A 1 235 ? 22.759 4.305 -16.711 1.00 90.00 235 ILE A C 1
ATOM 1798 O O . ILE A 1 235 ? 22.761 3.539 -15.746 1.00 90.00 235 ILE A O 1
ATOM 1802 N N . ALA A 1 236 ? 23.772 5.146 -16.939 1.00 90.69 236 ALA A N 1
ATOM 1803 C CA . ALA A 1 236 ? 24.924 5.241 -16.043 1.00 90.69 236 ALA A CA 1
ATOM 1804 C C . ALA A 1 236 ? 24.530 5.747 -14.641 1.00 90.69 236 ALA A C 1
ATOM 1806 O O . ALA A 1 236 ? 25.033 5.233 -13.638 1.00 90.69 236 ALA A O 1
ATOM 1807 N N . GLU A 1 237 ? 23.599 6.703 -14.552 1.00 93.69 237 GLU A N 1
ATOM 1808 C CA . GLU A 1 237 ? 23.035 7.153 -13.274 1.00 93.69 237 GLU A CA 1
ATOM 1809 C C . GLU A 1 237 ? 22.280 6.033 -12.552 1.00 93.69 237 GLU A C 1
ATOM 1811 O O . GLU A 1 237 ? 22.482 5.842 -11.351 1.00 93.69 237 GLU A O 1
ATOM 1816 N N . PHE A 1 238 ? 21.472 5.245 -13.268 1.00 94.31 238 PHE A N 1
ATOM 1817 C CA . PHE A 1 238 ? 20.774 4.103 -12.677 1.00 94.31 238 PHE A CA 1
ATOM 1818 C C . PHE A 1 238 ? 21.749 3.047 -12.153 1.00 94.31 238 PHE A C 1
ATOM 1820 O O . PHE A 1 238 ? 21.569 2.568 -11.037 1.00 94.31 238 PHE A O 1
ATOM 1827 N N . ARG A 1 239 ? 22.825 2.734 -12.887 1.00 93.31 239 ARG A N 1
ATOM 1828 C CA . ARG A 1 239 ? 23.868 1.805 -12.410 1.00 93.31 239 ARG A CA 1
ATOM 1829 C C . ARG A 1 239 ? 24.541 2.303 -11.131 1.00 93.31 239 ARG A C 1
ATOM 1831 O O . ARG A 1 239 ? 24.692 1.542 -10.184 1.00 93.31 239 ARG A O 1
ATOM 1838 N N . LYS A 1 240 ? 24.860 3.597 -11.053 1.00 93.38 240 LYS A N 1
ATOM 1839 C CA . LYS A 1 240 ? 25.395 4.197 -9.822 1.00 93.38 240 LYS A CA 1
ATOM 1840 C C . LYS A 1 240 ? 24.396 4.113 -8.661 1.00 93.38 240 LYS A C 1
ATOM 1842 O O . LYS A 1 240 ? 24.798 3.890 -7.520 1.00 93.38 240 LYS A O 1
ATOM 1847 N N . ALA A 1 241 ? 23.104 4.300 -8.935 1.00 92.38 241 ALA A N 1
ATOM 1848 C CA . ALA A 1 241 ? 22.061 4.135 -7.928 1.00 92.38 241 ALA A CA 1
ATOM 1849 C C . ALA A 1 241 ? 21.973 2.680 -7.439 1.00 92.38 241 ALA A C 1
ATOM 1851 O O . ALA A 1 241 ? 21.822 2.468 -6.237 1.00 92.38 241 ALA A O 1
ATOM 1852 N N . ILE A 1 242 ? 22.130 1.693 -8.332 1.00 92.94 242 ILE A N 1
ATOM 1853 C CA . ILE A 1 242 ? 22.166 0.268 -7.968 1.00 92.94 242 ILE A CA 1
ATOM 1854 C C . ILE A 1 242 ? 23.257 -0.002 -6.928 1.00 92.94 242 ILE A C 1
ATOM 1856 O O . ILE A 1 242 ? 22.967 -0.603 -5.895 1.00 92.94 242 ILE A O 1
ATOM 1860 N N . ASP A 1 243 ? 24.479 0.483 -7.160 1.00 89.94 243 ASP A N 1
ATOM 1861 C CA . ASP A 1 243 ? 25.596 0.280 -6.229 1.00 89.94 243 ASP A CA 1
ATOM 1862 C C . ASP A 1 243 ? 25.307 0.886 -4.846 1.00 89.94 243 ASP A C 1
ATOM 1864 O O . ASP A 1 243 ? 25.567 0.261 -3.815 1.00 89.94 243 ASP A O 1
ATOM 1868 N N . GLY A 1 244 ? 24.722 2.089 -4.818 1.00 88.75 244 GLY A N 1
ATOM 1869 C CA . GLY A 1 244 ? 24.334 2.762 -3.576 1.00 88.75 244 GLY A CA 1
ATOM 1870 C C . GLY A 1 244 ? 23.264 1.994 -2.797 1.00 88.75 244 GLY A C 1
ATOM 1871 O O . GLY A 1 244 ? 23.418 1.766 -1.597 1.00 88.75 244 GLY A O 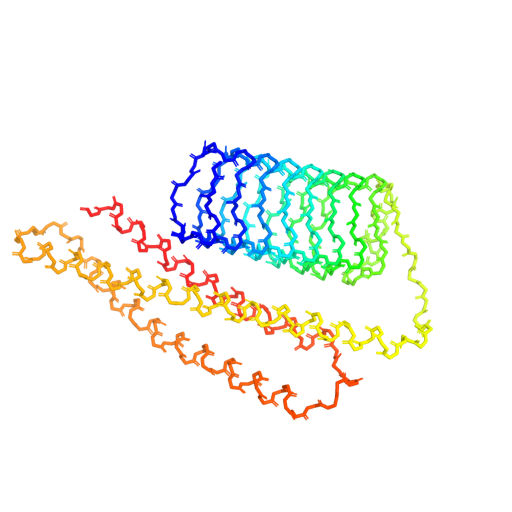1
ATOM 1872 N N . PHE A 1 245 ? 22.209 1.538 -3.477 1.00 88.56 245 PHE A N 1
ATOM 1873 C CA . PHE A 1 245 ? 21.146 0.760 -2.837 1.00 88.56 245 PHE A CA 1
ATOM 1874 C C . PHE A 1 245 ? 21.613 -0.614 -2.375 1.00 88.56 245 PHE A C 1
ATOM 1876 O O . PHE A 1 245 ? 21.167 -1.078 -1.330 1.00 88.56 245 PHE A O 1
ATOM 1883 N N . HIS A 1 246 ? 22.537 -1.257 -3.090 1.00 88.44 246 HIS A N 1
ATOM 1884 C CA . HIS A 1 246 ? 23.089 -2.535 -2.652 1.00 88.44 246 HIS A CA 1
ATOM 1885 C C . HIS A 1 246 ? 23.747 -2.421 -1.268 1.00 88.44 246 HIS A C 1
ATOM 1887 O O . HIS A 1 246 ? 23.529 -3.267 -0.397 1.00 88.44 246 HIS A O 1
ATOM 1893 N N . GLN A 1 247 ? 24.508 -1.345 -1.040 1.00 84.31 247 GLN A N 1
ATOM 1894 C CA . GLN A 1 247 ? 25.121 -1.060 0.259 1.00 84.31 247 GLN A CA 1
ATOM 1895 C C . GLN A 1 247 ? 24.069 -0.759 1.331 1.00 84.31 247 GLN A C 1
ATOM 1897 O O . GLN A 1 247 ? 24.164 -1.285 2.437 1.00 84.31 247 GLN A O 1
ATOM 1902 N N . GLU A 1 248 ? 23.056 0.042 0.996 1.00 82.25 248 GLU A N 1
ATOM 1903 C CA . GLU A 1 248 ? 21.967 0.399 1.910 1.00 82.25 248 GLU A CA 1
ATOM 1904 C C . GLU A 1 248 ? 21.164 -0.838 2.362 1.00 82.25 248 GLU A C 1
ATOM 1906 O O . GLU A 1 248 ? 21.001 -1.065 3.561 1.00 82.25 248 GLU A O 1
ATOM 1911 N N . VAL A 1 249 ? 20.740 -1.695 1.426 1.00 82.75 249 VAL A N 1
ATOM 1912 C CA . VAL A 1 249 ? 19.990 -2.932 1.720 1.00 82.75 249 VAL A CA 1
ATOM 1913 C C . VAL A 1 249 ? 20.818 -3.893 2.577 1.00 82.75 249 VAL A C 1
ATOM 1915 O O . VAL A 1 249 ? 20.324 -4.418 3.576 1.00 82.75 249 VAL A O 1
ATOM 1918 N N . THR A 1 250 ? 22.094 -4.086 2.231 1.00 82.31 250 THR A N 1
ATOM 1919 C CA . THR A 1 250 ? 23.006 -4.948 3.002 1.00 82.31 250 THR A CA 1
ATOM 1920 C C . THR A 1 250 ? 23.230 -4.401 4.415 1.00 82.31 250 THR A C 1
ATOM 1922 O O . THR A 1 250 ? 23.287 -5.170 5.377 1.00 82.31 250 THR A O 1
ATOM 1925 N N . GLY A 1 251 ? 23.310 -3.073 4.552 1.00 80.25 251 GLY A N 1
ATOM 1926 C CA . GLY A 1 251 ? 23.394 -2.382 5.835 1.00 80.25 251 GLY A CA 1
ATOM 1927 C C . GLY A 1 251 ? 22.191 -2.675 6.728 1.00 80.25 251 GLY A C 1
ATOM 1928 O O . GLY A 1 251 ? 22.384 -3.139 7.851 1.00 80.25 251 GLY A O 1
ATOM 1929 N N . TYR A 1 252 ? 20.964 -2.503 6.219 1.00 75.81 252 TYR A N 1
ATOM 1930 C CA . TYR A 1 252 ? 19.745 -2.801 6.986 1.00 75.81 252 TYR A CA 1
ATOM 1931 C C . TYR A 1 252 ? 19.681 -4.261 7.440 1.00 75.81 252 TYR A C 1
ATOM 1933 O O . TYR A 1 252 ? 19.304 -4.537 8.577 1.00 75.81 252 TYR A O 1
ATOM 1941 N N . GLU A 1 253 ? 20.068 -5.211 6.586 1.00 72.94 253 GLU A N 1
ATOM 1942 C CA . GLU A 1 253 ? 20.094 -6.630 6.957 1.00 72.94 253 GLU A CA 1
ATOM 1943 C C . GLU A 1 253 ? 21.049 -6.926 8.119 1.00 72.94 253 GLU A C 1
ATOM 1945 O O . GLU A 1 253 ? 20.701 -7.673 9.041 1.00 72.94 253 GLU A O 1
ATOM 1950 N N . ALA A 1 254 ? 22.256 -6.357 8.070 1.00 74.00 254 ALA A N 1
ATOM 1951 C CA . ALA A 1 254 ? 23.275 -6.548 9.095 1.00 74.00 254 ALA A CA 1
ATOM 1952 C C . ALA A 1 254 ? 22.860 -5.906 10.425 1.00 74.00 254 ALA A C 1
ATOM 1954 O O . ALA A 1 254 ? 22.948 -6.541 11.478 1.00 74.00 254 ALA A O 1
ATOM 1955 N N . ASP A 1 255 ? 22.352 -4.679 10.356 1.00 69.00 255 ASP A N 1
ATOM 1956 C CA . ASP A 1 255 ? 21.902 -3.885 11.494 1.00 69.00 255 ASP A CA 1
ATOM 1957 C C . ASP A 1 255 ? 20.706 -4.545 12.205 1.00 69.00 255 ASP A C 1
ATOM 1959 O O . ASP A 1 255 ? 20.689 -4.710 13.427 1.00 69.00 255 ASP A O 1
ATOM 1963 N N . ARG A 1 256 ? 19.763 -5.087 11.425 1.00 68.12 256 ARG A N 1
ATOM 1964 C CA . ARG A 1 256 ? 18.636 -5.879 11.927 1.00 68.12 256 ARG A CA 1
ATOM 1965 C C . ARG A 1 256 ? 19.083 -7.150 12.649 1.00 68.12 256 ARG A C 1
ATOM 1967 O O . ARG A 1 256 ? 18.607 -7.429 13.749 1.00 68.12 256 ARG A O 1
ATOM 1974 N N . ARG A 1 257 ? 19.981 -7.940 12.043 1.00 65.69 257 ARG A N 1
ATOM 1975 C CA . ARG A 1 257 ? 20.511 -9.156 12.689 1.00 65.69 257 ARG A CA 1
ATOM 1976 C C . ARG A 1 257 ? 21.222 -8.812 13.992 1.00 65.69 257 ARG A C 1
ATOM 1978 O O . ARG A 1 257 ? 21.062 -9.536 14.968 1.00 65.69 257 ARG A O 1
ATOM 1985 N N . ALA A 1 258 ? 21.967 -7.710 14.025 1.00 66.31 258 ALA A N 1
ATOM 1986 C CA . ALA A 1 258 ? 22.625 -7.246 15.237 1.00 66.31 258 ALA A CA 1
ATOM 1987 C C . ALA A 1 258 ? 21.611 -6.847 16.323 1.00 66.31 258 ALA A C 1
ATOM 1989 O O . ALA A 1 258 ? 21.757 -7.288 17.460 1.00 66.31 258 ALA A O 1
ATOM 1990 N N . ARG A 1 259 ? 20.557 -6.088 15.986 1.00 62.69 259 ARG A N 1
ATOM 1991 C CA . ARG A 1 259 ? 19.523 -5.659 16.947 1.00 62.69 259 ARG A CA 1
ATOM 1992 C C . ARG A 1 259 ? 18.690 -6.810 17.509 1.00 62.69 259 ARG A C 1
ATOM 1994 O O . ARG A 1 259 ? 18.519 -6.883 18.721 1.00 62.69 259 ARG A O 1
ATOM 2001 N N . ILE A 1 260 ? 18.234 -7.737 16.662 1.00 59.88 260 ILE A N 1
ATOM 2002 C CA . ILE A 1 260 ? 17.464 -8.921 17.096 1.00 59.88 260 ILE A CA 1
ATOM 2003 C C . ILE A 1 260 ? 18.291 -9.814 18.029 1.00 59.88 260 ILE A C 1
ATOM 2005 O O . ILE A 1 260 ? 17.748 -10.375 18.975 1.00 59.88 260 ILE A O 1
ATOM 2009 N N . ASN A 1 261 ? 19.597 -9.930 17.781 1.00 61.59 261 ASN A N 1
ATOM 2010 C CA . ASN A 1 261 ? 20.473 -10.796 18.567 1.00 61.59 261 ASN A CA 1
ATOM 2011 C C . ASN A 1 261 ? 20.974 -10.153 19.876 1.00 61.59 261 ASN A C 1
ATOM 2013 O O . ASN A 1 261 ? 21.406 -10.886 20.762 1.00 61.59 261 ASN A O 1
ATOM 2017 N N . ASN A 1 262 ? 20.952 -8.818 20.004 1.00 55.91 262 ASN A N 1
ATOM 2018 C CA . ASN A 1 262 ? 21.603 -8.093 21.107 1.00 55.91 262 ASN A CA 1
ATOM 2019 C C . ASN A 1 262 ? 20.663 -7.542 22.195 1.00 55.91 262 ASN A C 1
ATOM 2021 O O . ASN A 1 262 ? 21.175 -6.942 23.139 1.00 55.91 262 ASN A O 1
ATOM 2025 N N . HIS A 1 263 ? 19.335 -7.652 22.098 1.00 52.28 263 HIS A N 1
ATOM 2026 C CA . HIS A 1 263 ? 18.427 -7.082 23.110 1.00 52.28 263 HIS A CA 1
ATOM 2027 C C . HIS A 1 263 ? 17.466 -8.111 23.708 1.00 52.28 263 HIS A C 1
ATOM 2029 O O . HIS A 1 263 ? 16.808 -8.863 22.992 1.00 52.28 263 HIS A O 1
ATOM 2035 N N . GLU A 1 264 ? 17.351 -8.080 25.040 1.00 49.41 264 GLU A N 1
ATOM 2036 C CA . GLU A 1 264 ? 16.218 -8.645 25.770 1.00 49.41 264 GLU A CA 1
ATOM 2037 C C . GLU A 1 264 ? 14.960 -7.858 25.368 1.00 49.41 264 GLU A C 1
ATOM 2039 O O . GLU A 1 264 ? 14.902 -6.635 25.492 1.00 49.41 264 GLU A O 1
ATOM 2044 N N . LEU A 1 265 ? 13.963 -8.566 24.838 1.00 48.50 265 LEU A N 1
ATOM 2045 C CA . LEU A 1 265 ? 12.768 -8.046 24.150 1.00 48.50 265 LEU A CA 1
ATOM 2046 C C . LEU A 1 265 ? 11.880 -7.110 25.003 1.00 48.50 265 LEU A C 1
ATOM 2048 O O . LEU A 1 265 ? 10.948 -6.505 24.483 1.00 48.50 265 LEU A O 1
ATOM 2052 N N . ALA A 1 266 ? 12.178 -6.958 26.296 1.00 43.75 266 ALA A N 1
ATOM 2053 C CA . ALA A 1 266 ? 11.363 -6.261 27.288 1.00 43.75 266 ALA A CA 1
ATOM 2054 C C . ALA A 1 266 ? 11.421 -4.718 27.225 1.00 43.75 266 ALA A C 1
ATOM 2056 O O . ALA A 1 266 ? 10.655 -4.052 27.922 1.00 43.75 266 ALA A O 1
ATOM 2057 N N . HIS A 1 267 ? 12.324 -4.128 26.433 1.00 45.84 267 HIS A N 1
ATOM 2058 C CA . HIS A 1 267 ? 12.557 -2.671 26.417 1.00 45.84 267 HIS A CA 1
ATOM 2059 C C . HIS A 1 267 ? 12.441 -2.021 25.032 1.00 45.84 267 HIS A C 1
ATOM 2061 O O . HIS A 1 267 ? 12.886 -0.895 24.833 1.00 45.84 267 HIS A O 1
ATOM 2067 N N . TRP A 1 268 ? 11.854 -2.715 24.059 1.00 54.94 268 TRP A N 1
ATOM 2068 C CA . TRP A 1 268 ? 11.664 -2.179 22.711 1.00 54.94 268 TRP A CA 1
ATOM 2069 C C . TRP A 1 268 ? 10.468 -1.222 22.669 1.00 54.94 268 TRP A C 1
ATOM 2071 O O . TRP A 1 268 ? 9.317 -1.642 22.801 1.00 54.94 268 TRP A O 1
ATOM 2081 N N . HIS A 1 269 ? 10.727 0.073 22.477 1.00 49.97 269 HIS A N 1
ATOM 2082 C CA . HIS A 1 269 ? 9.676 1.075 22.319 1.00 49.97 269 HIS A CA 1
ATOM 2083 C C . HIS A 1 269 ? 9.232 1.168 20.852 1.00 49.97 269 HIS A C 1
ATOM 2085 O O . HIS A 1 269 ? 10.035 1.069 19.931 1.00 49.97 269 HIS A O 1
ATOM 2091 N N . CYS A 1 270 ? 7.934 1.392 20.615 1.00 45.78 270 CYS A N 1
ATOM 2092 C CA . CYS A 1 270 ? 7.370 1.520 19.262 1.00 45.78 270 CYS A CA 1
ATOM 2093 C C . CYS A 1 270 ? 7.981 2.679 18.439 1.00 45.78 270 CYS A C 1
ATOM 2095 O O . CYS A 1 270 ? 7.868 2.677 17.215 1.00 45.78 270 CYS A O 1
ATOM 2097 N N . GLU A 1 271 ? 8.605 3.666 19.090 1.00 47.47 271 GLU A N 1
ATOM 2098 C CA . GLU A 1 271 ? 9.229 4.824 18.433 1.00 47.47 271 GLU A CA 1
ATOM 2099 C C . GLU A 1 271 ? 10.510 4.443 17.673 1.00 47.47 271 GLU A C 1
ATOM 2101 O O . GLU A 1 271 ? 10.680 4.893 16.537 1.00 47.47 271 GLU A O 1
ATOM 2106 N N . ASP A 1 272 ? 11.310 3.519 18.223 1.00 52.00 272 ASP A N 1
ATOM 2107 C CA . ASP A 1 272 ? 12.587 3.037 17.668 1.00 52.00 272 ASP A CA 1
ATOM 2108 C C . ASP A 1 272 ? 12.440 2.217 16.376 1.00 52.00 272 ASP A C 1
ATOM 2110 O O . ASP A 1 272 ? 13.435 1.769 15.837 1.00 52.00 272 ASP A O 1
ATOM 2114 N N . PHE A 1 273 ? 11.217 1.964 15.896 1.00 55.62 273 PHE A N 1
ATOM 2115 C CA . PHE A 1 273 ? 10.955 1.246 14.636 1.00 55.62 273 PHE A CA 1
ATOM 2116 C C . PHE A 1 273 ? 10.324 2.138 13.569 1.00 55.62 273 PHE A C 1
ATOM 2118 O O . PHE A 1 273 ? 10.239 1.767 12.393 1.00 55.62 273 PHE A O 1
ATOM 2125 N N . SER A 1 274 ? 9.820 3.306 13.974 1.00 56.88 274 SER A N 1
ATOM 2126 C CA . SER A 1 274 ? 9.147 4.221 13.059 1.00 56.88 274 SER A CA 1
ATOM 2127 C C . SER A 1 274 ? 10.133 4.817 12.053 1.00 56.88 274 SER A C 1
ATOM 2129 O O . SER A 1 274 ? 9.804 4.921 10.868 1.00 56.88 274 SER A O 1
ATOM 2131 N N . ASP A 1 275 ? 11.361 5.101 12.489 1.00 65.00 275 ASP A N 1
ATOM 2132 C CA . ASP A 1 275 ? 12.408 5.679 11.654 1.00 65.00 275 ASP A CA 1
ATOM 2133 C C . ASP A 1 275 ? 12.941 4.671 10.627 1.00 65.00 275 ASP A C 1
ATOM 2135 O O . ASP A 1 275 ? 13.003 4.988 9.437 1.00 65.00 275 ASP A O 1
ATOM 2139 N N . GLU A 1 276 ? 13.238 3.425 11.006 1.00 66.44 276 GLU A N 1
ATOM 2140 C CA . GLU A 1 276 ? 13.689 2.400 10.056 1.00 66.44 276 GLU A CA 1
ATOM 2141 C C . GLU A 1 276 ? 12.617 2.064 9.022 1.00 66.44 276 GLU A C 1
ATOM 2143 O O . GLU A 1 276 ? 12.919 1.888 7.839 1.00 66.44 276 GLU A O 1
ATOM 2148 N N . ASN A 1 277 ? 11.351 2.018 9.433 1.00 68.81 277 ASN A N 1
ATOM 2149 C CA . ASN A 1 277 ? 10.251 1.791 8.503 1.00 68.81 277 ASN A CA 1
ATOM 2150 C C . ASN A 1 277 ? 10.103 2.949 7.507 1.00 68.81 277 ASN A C 1
ATOM 2152 O O . ASN A 1 277 ? 9.858 2.718 6.319 1.00 68.81 277 ASN A O 1
ATOM 2156 N N . ILE A 1 278 ? 10.303 4.191 7.959 1.00 72.19 278 ILE A N 1
ATOM 2157 C CA . ILE A 1 278 ? 10.374 5.378 7.096 1.00 72.19 278 ILE A CA 1
ATOM 2158 C C . ILE A 1 278 ? 11.549 5.272 6.124 1.00 72.19 278 ILE A C 1
ATOM 2160 O O . ILE A 1 278 ? 11.399 5.594 4.944 1.00 72.19 278 ILE A O 1
ATOM 2164 N N . HIS A 1 279 ? 12.705 4.817 6.595 1.00 77.00 279 HIS A N 1
ATOM 2165 C CA . HIS A 1 279 ? 13.902 4.633 5.790 1.00 77.00 279 HIS A CA 1
ATOM 2166 C C . HIS A 1 279 ? 13.705 3.592 4.680 1.00 77.00 279 HIS A C 1
ATOM 2168 O O . HIS A 1 279 ? 13.882 3.923 3.504 1.00 77.00 279 HIS A O 1
ATOM 2174 N N . ILE A 1 280 ? 13.243 2.386 5.028 1.00 76.62 280 ILE A N 1
ATOM 2175 C CA . ILE A 1 280 ? 12.921 1.318 4.071 1.00 76.62 280 ILE A CA 1
ATOM 2176 C C . ILE A 1 280 ? 11.888 1.806 3.049 1.00 76.62 280 ILE A C 1
ATOM 2178 O O . ILE A 1 280 ? 12.085 1.657 1.843 1.00 76.62 280 ILE A O 1
ATOM 2182 N N . ARG A 1 281 ? 10.821 2.473 3.507 1.00 75.31 281 ARG A N 1
ATOM 2183 C CA . ARG A 1 281 ? 9.816 3.079 2.623 1.00 75.31 281 ARG A CA 1
ATOM 2184 C C . ARG A 1 281 ? 10.434 4.099 1.673 1.00 75.31 281 ARG A C 1
ATOM 2186 O O . ARG A 1 281 ? 10.132 4.089 0.487 1.00 75.31 281 ARG A O 1
ATOM 2193 N N . ASN A 1 282 ? 11.276 5.002 2.171 1.00 81.56 282 ASN A N 1
ATOM 2194 C CA . ASN A 1 282 ? 11.911 6.025 1.341 1.00 81.56 282 ASN A CA 1
ATOM 2195 C C . ASN A 1 282 ? 12.834 5.399 0.287 1.00 81.56 282 ASN A C 1
ATOM 2197 O O . ASN A 1 282 ? 12.922 5.920 -0.827 1.00 81.56 282 ASN A O 1
ATOM 2201 N N . ALA A 1 283 ? 13.507 4.295 0.620 1.00 85.25 283 ALA A N 1
ATOM 2202 C CA . ALA A 1 283 ? 14.300 3.524 -0.329 1.00 85.25 283 ALA A CA 1
ATOM 2203 C C . ALA A 1 283 ? 13.413 2.891 -1.415 1.00 85.25 283 ALA A C 1
ATOM 2205 O O . ALA A 1 283 ? 13.666 3.119 -2.599 1.00 85.25 283 ALA A O 1
ATOM 2206 N N . ILE A 1 284 ? 12.325 2.209 -1.031 1.00 79.25 284 ILE A N 1
ATOM 2207 C CA . ILE A 1 284 ? 11.322 1.661 -1.964 1.00 79.25 284 ILE A CA 1
ATOM 2208 C C . ILE A 1 284 ? 10.769 2.766 -2.874 1.00 79.25 284 ILE A C 1
ATOM 2210 O O . ILE A 1 284 ? 10.824 2.633 -4.093 1.00 79.25 284 ILE A O 1
ATOM 2214 N N . TYR A 1 285 ? 10.361 3.907 -2.313 1.00 80.44 285 TYR A N 1
ATOM 2215 C CA . TYR A 1 285 ? 9.842 5.045 -3.075 1.00 80.44 285 TYR A CA 1
ATOM 2216 C C . TYR A 1 285 ? 10.825 5.541 -4.140 1.00 80.44 285 TYR A C 1
ATOM 2218 O O . TYR A 1 285 ? 10.442 5.768 -5.292 1.00 80.44 285 TYR A O 1
ATOM 2226 N N . LYS A 1 286 ? 12.102 5.709 -3.772 1.00 87.12 286 LYS A N 1
ATOM 2227 C CA . LYS A 1 286 ? 13.158 6.122 -4.708 1.00 87.12 286 LYS A CA 1
ATOM 2228 C C . LYS A 1 286 ? 13.356 5.085 -5.814 1.00 87.12 286 LYS A C 1
ATOM 2230 O O . LYS A 1 286 ? 13.393 5.465 -6.983 1.00 87.12 286 LYS A O 1
ATOM 2235 N N . LEU A 1 287 ? 13.438 3.799 -5.465 1.00 85.94 287 LEU A N 1
ATOM 2236 C CA . LEU A 1 287 ? 13.537 2.702 -6.434 1.00 85.94 287 LEU A CA 1
ATOM 2237 C C . LEU A 1 287 ? 12.345 2.707 -7.395 1.00 85.94 287 LEU A C 1
ATOM 2239 O O . LEU A 1 287 ? 12.527 2.640 -8.610 1.00 85.94 287 LEU A O 1
ATOM 2243 N N . THR A 1 288 ? 11.131 2.898 -6.879 1.00 80.44 288 THR A N 1
ATOM 2244 C CA . THR A 1 288 ? 9.924 3.022 -7.694 1.00 80.44 288 THR A CA 1
ATOM 2245 C C . THR A 1 288 ? 9.979 4.227 -8.637 1.00 80.44 288 THR A C 1
ATOM 2247 O O . THR A 1 288 ? 9.548 4.114 -9.787 1.00 80.44 288 THR A O 1
ATOM 2250 N N . GLN A 1 289 ? 10.523 5.378 -8.217 1.00 84.81 289 GLN A N 1
ATOM 2251 C CA . GLN A 1 289 ? 10.704 6.514 -9.133 1.00 84.81 289 GLN A CA 1
ATOM 2252 C C . GLN A 1 289 ? 11.636 6.156 -10.290 1.00 84.81 289 GLN A C 1
ATOM 2254 O O . GLN A 1 289 ? 11.317 6.470 -11.437 1.00 84.81 289 GLN A O 1
ATOM 2259 N N . TYR A 1 290 ? 12.736 5.452 -10.018 1.00 88.88 290 TYR A N 1
ATOM 2260 C CA . TYR A 1 290 ? 13.626 4.976 -11.074 1.00 88.88 290 TYR A CA 1
ATOM 2261 C C . TYR A 1 290 ? 12.931 3.987 -12.014 1.00 88.88 290 TYR A C 1
ATOM 2263 O O . TYR A 1 290 ? 12.996 4.149 -13.230 1.00 88.88 290 TYR A O 1
ATOM 2271 N N . ILE A 1 291 ? 12.183 3.023 -11.475 1.00 84.00 291 ILE A N 1
ATOM 2272 C CA . ILE A 1 291 ? 11.382 2.075 -12.265 1.00 84.00 291 ILE A CA 1
ATOM 2273 C C . ILE A 1 291 ? 10.388 2.814 -13.176 1.00 84.00 291 ILE A C 1
ATOM 2275 O O . ILE A 1 291 ? 10.268 2.500 -14.362 1.00 84.00 291 ILE A O 1
ATOM 2279 N N . ARG A 1 292 ? 9.684 3.829 -12.658 1.00 81.00 292 ARG A N 1
ATOM 2280 C CA . ARG A 1 292 ? 8.753 4.647 -13.455 1.00 81.00 292 ARG A CA 1
ATOM 2281 C C . ARG A 1 292 ? 9.476 5.414 -14.561 1.00 81.00 292 ARG A C 1
ATOM 2283 O O . ARG A 1 292 ? 8.973 5.447 -15.682 1.00 81.00 292 ARG A O 1
ATOM 2290 N N . GLN A 1 293 ? 10.644 5.991 -14.274 1.00 86.81 293 GLN A N 1
ATOM 2291 C CA . GLN A 1 293 ? 11.469 6.662 -15.283 1.00 86.81 293 GLN A CA 1
ATOM 2292 C C . GLN A 1 293 ? 11.914 5.687 -16.380 1.00 86.81 293 GLN A C 1
ATOM 2294 O O . GLN A 1 293 ? 11.740 5.988 -17.558 1.00 86.81 293 GLN A O 1
ATOM 2299 N N . ILE A 1 294 ? 12.390 4.491 -16.018 1.00 85.69 294 ILE A N 1
ATOM 2300 C CA . ILE A 1 294 ? 12.762 3.441 -16.980 1.00 85.69 294 ILE A CA 1
ATOM 2301 C C . ILE A 1 294 ? 11.581 3.094 -17.889 1.00 85.69 294 ILE A C 1
ATOM 2303 O O . ILE A 1 294 ? 11.739 3.027 -19.105 1.00 85.69 294 ILE A O 1
ATOM 2307 N N . ARG A 1 295 ? 10.372 2.945 -17.337 1.00 81.06 295 ARG A N 1
ATOM 2308 C CA . ARG A 1 295 ? 9.175 2.688 -18.154 1.00 81.06 295 ARG A CA 1
ATOM 2309 C C . ARG A 1 295 ? 8.824 3.831 -19.093 1.00 81.06 295 ARG A C 1
ATOM 2311 O O . ARG A 1 295 ? 8.394 3.573 -20.212 1.00 81.06 295 ARG A O 1
ATOM 2318 N N . GLN A 1 296 ? 8.964 5.078 -18.650 1.00 82.38 296 GLN A N 1
ATOM 2319 C CA . GLN A 1 296 ? 8.737 6.237 -19.515 1.00 82.38 296 GLN A CA 1
ATOM 2320 C C . GLN A 1 296 ? 9.723 6.248 -20.685 1.00 82.38 296 GLN A C 1
ATOM 2322 O O . GLN A 1 296 ? 9.304 6.475 -21.818 1.00 82.38 296 GLN A O 1
ATOM 2327 N N . ILE A 1 297 ? 10.994 5.926 -20.425 1.00 84.81 297 ILE A N 1
ATOM 2328 C CA . ILE A 1 297 ? 12.012 5.759 -21.468 1.00 84.81 297 ILE A CA 1
ATOM 2329 C C . ILE A 1 297 ? 11.608 4.628 -22.416 1.00 84.81 297 ILE A C 1
ATOM 2331 O O . ILE A 1 297 ? 11.589 4.829 -23.626 1.00 84.81 297 ILE A O 1
ATOM 2335 N N . TRP A 1 298 ? 11.210 3.472 -21.882 1.00 80.31 298 TRP A N 1
ATOM 2336 C CA . TRP A 1 298 ? 10.813 2.317 -22.688 1.00 80.31 298 TRP A CA 1
ATOM 2337 C C . TRP A 1 298 ? 9.614 2.608 -23.599 1.00 80.31 298 TRP A C 1
ATOM 2339 O O . TRP A 1 298 ? 9.623 2.218 -24.755 1.00 80.31 298 TRP A O 1
ATOM 2349 N N . ARG A 1 299 ? 8.618 3.371 -23.126 1.00 79.12 299 ARG A N 1
ATOM 2350 C CA . ARG A 1 299 ? 7.482 3.830 -23.952 1.00 79.12 299 ARG A CA 1
ATOM 2351 C C . ARG A 1 299 ? 7.882 4.819 -25.056 1.00 79.12 299 ARG A C 1
ATOM 2353 O O . ARG A 1 299 ? 7.079 5.058 -25.953 1.00 79.12 299 ARG A O 1
ATOM 2360 N N . SER A 1 300 ? 9.055 5.445 -24.951 1.00 77.50 300 SER A N 1
ATOM 2361 C CA . SER A 1 300 ? 9.551 6.437 -25.915 1.00 77.50 300 SER A CA 1
ATOM 2362 C C . SER A 1 300 ? 10.493 5.865 -26.982 1.00 77.50 300 SER A C 1
ATOM 2364 O O . SER A 1 300 ? 10.744 6.549 -27.975 1.00 77.50 300 SER A O 1
ATOM 2366 N N . LEU A 1 301 ? 11.017 4.653 -26.762 1.00 75.50 301 LEU A N 1
ATOM 2367 C CA . LEU A 1 301 ? 11.887 3.903 -27.679 1.00 75.50 301 LEU A CA 1
ATOM 2368 C C . LEU A 1 301 ? 11.071 3.072 -28.678 1.00 75.50 301 LEU A C 1
ATOM 2370 O O . LEU A 1 301 ? 11.600 2.837 -29.794 1.00 75.50 301 LEU A O 1
#

Nearest PDB structures (foldseek):
  4yc5-assembly1_A  TM=7.584E-01  e=1.846E-12  synthetic construct
  4ycq-assembly1_A-2  TM=5.889E-01  e=1.493E-12  synthetic construct
  2j8k-assembly1_A  TM=5.419E-01  e=1.342E-12  Nostoc punctiforme
  5dzb-assembly3_E  TM=3.965E-01  e=1.164E-13  synthetic construct
  4yei-assembly3_C  TM=4.812E-01  e=2.165E-12  synthetic construct

Radius of gyration: 20.99 Å; Cα contacts (8 Å, |Δi|>4): 662; chains: 1; bounding box: 46×34×71 Å

Solvent-accessible surface area (backbone atoms only — not comparable to full-atom values): 14331 Å² total; per-residue (Å²): 110,79,45,54,58,36,82,42,61,43,43,82,39,63,55,35,88,39,55,54,22,33,30,33,49,12,34,30,36,47,16,34,30,32,46,14,37,28,35,46,13,36,26,37,46,18,35,30,36,51,14,35,34,32,50,12,34,31,37,44,15,36,30,39,45,16,39,29,34,47,16,34,27,43,51,13,34,30,34,48,14,36,28,38,48,14,34,29,40,45,14,34,33,31,46,16,34,33,32,50,13,33,30,35,45,14,38,27,35,52,16,33,31,36,48,13,32,29,33,46,13,35,34,34,45,16,34,31,35,74,39,40,62,55,74,42,44,24,40,58,13,35,39,39,77,52,46,56,68,47,74,68,55,50,53,52,37,43,75,40,46,21,49,63,62,76,83,65,76,85,72,67,71,76,72,49,67,72,56,54,52,49,50,54,52,54,50,52,51,53,51,50,53,50,54,50,50,37,55,52,47,49,50,52,38,51,54,50,50,53,53,51,51,53,53,52,50,51,36,58,74,70,66,50,83,80,67,64,83,66,53,66,61,49,52,53,51,50,53,54,48,48,58,54,48,54,52,51,56,53,46,53,54,53,53,48,55,49,53,71,72,71,53,76,83,90,74,76,58,80,69,81,50,52,60,59,54,49,49,51,48,52,52,41,52,53,42,46,51,50,45,52,50,52,49,56,52,59,77,72,109

Sequence (301 aa):
ASLNEANLAGADLYGAQLSGVDLSGARLIAVVLDQAQLDGAKMVRVYLSDASLQQSNLRGADLNRAYLSGTRFNGANLQHADLHGVNLLSADLSQVDLSFASLNRAYMSDTTLEQANLAQADLRAADLTRARLHRTTAAQAIFKGNSGLSVQQRVALINAGAIVHPLLPIDEPDLDVDEVDRRVEEFKHDFEDRLLDLKYTFQFFQESVDVLNATVDDYVVAGRNNIPTVILPLIAEFRKAIDGFHQEVTGYEADRRARINNHELAHWHCEDFSDENIHIRNAIYKLTQYIRQIRQIWRSL

Foldseek 3Di:
DECDQPECQADEQDQPEQDQYEPDNHEPDQHECDQHEHDQYEHDQYEHQLHEHDQYEPDQYECHQHEQDQYEHHCYEDHNYEQAQYEHHLYECDNYECANYECAQYAQANYECHLYEQHLYENHLYECANYHCHNYQNAQYEAHNYHRDDPVNQVVNVVSNYHHDDPDPPPVVPCPVVNLVVVLVSLVVNVVSLLVSLVVLLVVLVVLLVVLVVVVVVCVVVVVPPQPPVSVVLSVVSVVVSVVSVVVSVVVVVVVVCVVVPDDSPPDDPVVVVVVSVVSSVSSVVSSVSSVVSVVSVVVD

Mean predicted aligned error: 7.37 Å

Secondary structure (DSSP, 8-state):
-B-TT-B-TT-B-TT-B-TT-B-TT-B-TT-B-TT-B-TT-B-TT-B-TT-B-TT-B-TT-B-TT-B-TT-B-TT-B-TT-B-TT-B-TT-B-TT-B-TT-B-TT-B-TT-B-TT-B-TT-B-TT-B-TT-B-TT-B-TT-EE-S-BS--HHHHHHHHHTT-EE-----S------HHHHHHHHHHHHHHHHHHHHHHHHHHHHHHHHHHHHHHHHHHHHHTT-TTS-TTHHHHHHHHHHHHHHHHHHHHHHHHHHHHHHHH--GGG--GGGGHHHHHHHHHHHHHHHHHHHHHHHHHHH-

pLDDT: mean 84.99, std 14.41, range [40.66, 98.88]